Protein AF-0000000087155178 (afdb_homodimer)

Secondary structure (DSSP, 8-state):
-----------------HHHHHHHHHHHHHHHHHHHHHHHHHTHHHHHHHTT-SSTHHHHHHHHHHHHHHHHHHHHHHTTTHHHHHHHHHHHHHHHHHHH--GGGS-GGGHHHHHHHHHHHHHHHHHHHHHHHH-S-TTSBPTTS-B-----/-----------------HHHHHHHHHHHHHHHHHHHHHHHHHTHHHHHHHTT-SSTHHHHHHHHHHHHHHHHHHHHHHTTTHHHHHHHHHHHHHHHHHHH--GGGS-GGGHHHHHHHHHHHHHHHHHHHHHHHH-S-TTSBPTTS-B-----

Foldseek 3Di:
DPPPPPCVVVPPPVPDPPQNVLLVLLLVLLVVLQVVLVVCVVVVQVQLCLQPHSPPPSNVVSVVSSCLSNVLSVCSNQLNPVLVSLVSVLVVLVVCLVSPLVLVPDPPVCNVVSVVVSVVSVVVNVSSVVCNVVGSGLQHQDPVRPRPDPPD/DPPPPPCVVVPPPVPDPPQNVLLVLLLVLLVVLQVVLVVCVVVVQVQLCLQPHSDDPSNVVSVVSSCLSNVLSVCSNQLNPVLVSLVSVLVVLVVCLVSPLVLVPDPPVCNVVSVVVSVVSVVVNVSSVVCNVVGSGLQHQDPVRPRPDPPD

pLDDT: mean 86.24, std 21.47, range [28.72, 98.94]

Structure (mmCIF, N/CA/C/O backbone):
data_AF-0000000087155178-model_v1
#
loop_
_entity.id
_entity.type
_entity.pdbx_description
1 polymer 'Inner membrane protein YphA'
#
loop_
_atom_site.group_PDB
_atom_site.id
_atom_site.type_symbol
_atom_site.label_atom_id
_atom_site.label_alt_id
_atom_site.label_comp_id
_atom_site.label_asym_id
_atom_site.label_entity_id
_atom_site.label_seq_id
_atom_site.pdbx_PDB_ins_code
_atom_site.Cartn_x
_atom_site.Cartn_y
_atom_site.Cartn_z
_atom_site.occupancy
_atom_site.B_iso_or_equiv
_atom_site.auth_seq_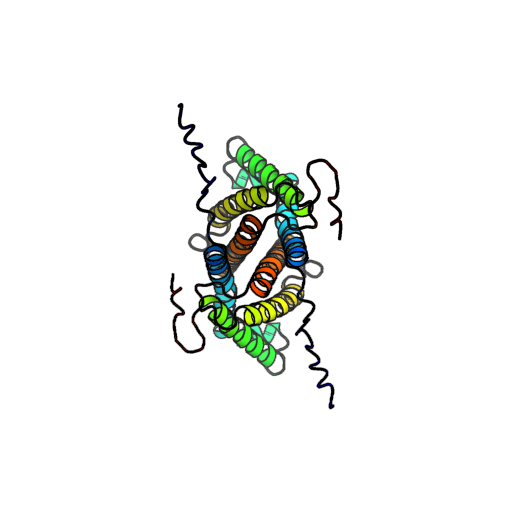id
_atom_site.auth_comp_id
_atom_site.auth_asym_id
_atom_site.auth_atom_id
_atom_site.pdbx_PDB_model_num
ATOM 1 N N . MET A 1 1 ? 32.531 47.625 12.562 1 32.47 1 MET A N 1
ATOM 2 C CA . MET A 1 1 ? 31.078 47.469 12.43 1 32.47 1 MET A CA 1
ATOM 3 C C . MET A 1 1 ? 30.734 46.281 11.539 1 32.47 1 MET A C 1
ATOM 5 O O . MET A 1 1 ? 30.688 46.438 10.312 1 32.47 1 MET A O 1
ATOM 9 N N . SER A 1 2 ? 31.375 45.062 11.719 1 36.72 2 SER A N 1
ATOM 10 C CA . SER A 1 2 ? 31.328 43.781 11.062 1 36.72 2 SER A CA 1
ATOM 11 C C . SER A 1 2 ? 29.906 43.219 11.023 1 36.72 2 SER A C 1
ATOM 13 O O . SER A 1 2 ? 29.297 42.969 12.07 1 36.72 2 SER A O 1
ATOM 15 N N . SER A 1 3 ? 29.062 43.688 10.031 1 36.31 3 SER A N 1
ATOM 16 C CA . SER A 1 3 ? 27.734 43.188 9.68 1 36.31 3 SER A CA 1
ATOM 17 C C . SER A 1 3 ? 27.75 41.656 9.555 1 36.31 3 SER A C 1
ATOM 19 O O . SER A 1 3 ? 28.422 41.094 8.68 1 36.31 3 SER A O 1
ATOM 21 N N . SER A 1 4 ? 27.875 40.938 10.664 1 38.88 4 SER A N 1
ATOM 22 C CA . SER A 1 4 ? 27.594 39.5 10.711 1 38.88 4 SER A CA 1
ATOM 23 C C . SER A 1 4 ? 26.328 39.156 9.93 1 38.88 4 SER A C 1
ATOM 25 O O . SER A 1 4 ? 25.219 39.5 10.352 1 38.88 4 SER A O 1
ATOM 27 N N . THR A 1 5 ? 26.375 39.219 8.602 1 36.22 5 THR A N 1
ATOM 28 C CA . THR A 1 5 ? 25.375 38.625 7.73 1 36.22 5 THR A CA 1
ATOM 29 C C . THR A 1 5 ? 25.016 37.219 8.203 1 36.22 5 THR A C 1
ATOM 31 O O . THR A 1 5 ? 25.828 36.281 8.078 1 36.22 5 THR A O 1
ATOM 34 N N . GLN A 1 6 ? 24.609 37.094 9.445 1 35.91 6 GLN A N 1
ATOM 35 C CA . GLN A 1 6 ? 23.969 35.844 9.805 1 35.91 6 GLN A CA 1
ATOM 36 C C . GLN A 1 6 ? 23.125 35.281 8.656 1 35.91 6 GLN A C 1
ATOM 38 O O . GLN A 1 6 ? 22.156 35.906 8.234 1 35.91 6 GLN A O 1
ATOM 43 N N . LEU A 1 7 ? 23.797 34.812 7.598 1 34.72 7 LEU A N 1
ATOM 44 C CA . LEU A 1 7 ? 23.125 33.969 6.621 1 34.72 7 LEU A CA 1
ATOM 45 C C . LEU A 1 7 ? 22.109 33.062 7.305 1 34.72 7 LEU A C 1
ATOM 47 O O . LEU A 1 7 ? 22.484 32.125 8.031 1 34.72 7 LEU A O 1
ATOM 51 N N . ALA A 1 8 ? 21.203 33.656 7.992 1 36.22 8 ALA A N 1
ATOM 52 C CA . ALA A 1 8 ? 20.016 32.844 8.297 1 36.22 8 ALA A CA 1
ATOM 53 C C . ALA A 1 8 ? 19.672 31.938 7.129 1 36.22 8 ALA A C 1
ATOM 55 O O . ALA A 1 8 ? 19.016 32.375 6.168 1 36.22 8 ALA A O 1
ATOM 56 N N . ALA A 1 9 ? 20.734 31.438 6.531 1 33.56 9 ALA A N 1
ATOM 57 C CA . ALA A 1 9 ? 20.375 30.312 5.656 1 33.56 9 ALA A CA 1
ATOM 58 C C . ALA A 1 9 ? 19.172 29.547 6.203 1 33.56 9 ALA A C 1
ATOM 60 O O . ALA A 1 9 ? 19.281 28.891 7.234 1 33.56 9 ALA A O 1
ATOM 61 N N . GLY A 1 10 ? 18.094 30.234 6.305 1 33 10 GLY A N 1
ATOM 62 C CA . GLY A 1 10 ? 16.859 29.469 6.457 1 33 10 GLY A CA 1
ATOM 63 C C . GLY A 1 10 ? 17 28.047 5.945 1 33 10 GLY A C 1
ATOM 64 O O . GLY A 1 10 ? 17.578 27.812 4.883 1 33 10 GLY A O 1
ATOM 65 N N . ASP A 1 11 ? 17.547 27.188 6.648 1 35.59 11 ASP A N 1
ATOM 66 C CA . ASP A 1 11 ? 17.438 25.75 6.387 1 35.59 11 ASP A CA 1
ATOM 67 C C . ASP A 1 11 ? 16.297 25.453 5.418 1 35.59 11 ASP A C 1
ATOM 69 O O . ASP A 1 11 ? 15.148 25.297 5.84 1 35.59 11 ASP A O 1
ATOM 73 N N . LYS A 1 12 ? 16.078 26.266 4.391 1 36.47 12 LYS A N 1
ATOM 74 C CA . LYS A 1 12 ? 15.188 26.172 3.244 1 36.47 12 LYS A CA 1
ATOM 75 C C . LYS A 1 12 ? 15.188 24.766 2.662 1 36.47 12 LYS A C 1
ATOM 77 O O . LYS A 1 12 ? 15.797 24.516 1.619 1 36.47 12 LYS A O 1
ATOM 82 N N . THR A 1 13 ? 15.781 23.688 3.068 1 38.81 13 THR A N 1
ATOM 83 C CA . THR A 1 13 ? 15.414 22.469 2.354 1 38.81 13 THR A CA 1
ATOM 84 C C . THR A 1 13 ? 14.008 22.578 1.783 1 38.81 13 THR A C 1
ATOM 86 O O . THR A 1 13 ? 13.055 22.859 2.516 1 38.81 13 THR A O 1
ATOM 89 N N . ALA A 1 14 ? 13.828 23.281 0.714 1 42.41 14 ALA A N 1
ATOM 90 C 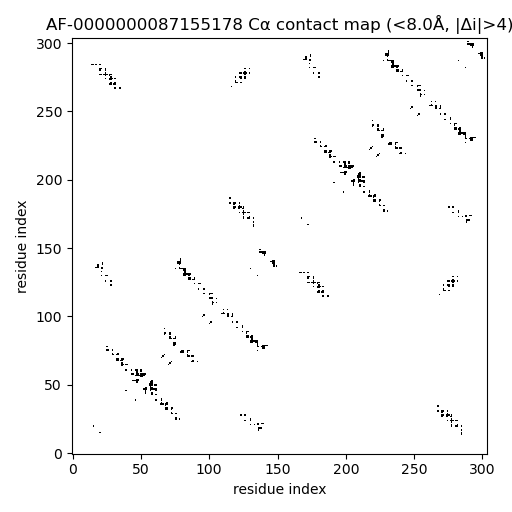CA . ALA A 1 14 ? 12.594 23.469 -0.043 1 42.41 14 ALA A CA 1
ATOM 91 C C . ALA A 1 14 ? 11.602 22.344 0.218 1 42.41 14 ALA A C 1
ATOM 93 O O . ALA A 1 14 ? 11.727 21.266 -0.356 1 42.41 14 ALA A O 1
ATOM 94 N N . GLY A 1 15 ? 11.359 21.969 1.511 1 54.66 15 GLY A N 1
ATOM 95 C CA . GLY A 1 15 ? 10.445 20.922 1.933 1 54.66 15 GLY A CA 1
ATOM 96 C C . GLY A 1 15 ? 9.203 20.828 1.07 1 54.66 15 GLY A C 1
ATOM 97 O O . GLY A 1 15 ? 8.68 21.844 0.61 1 54.66 15 GLY A O 1
ATOM 98 N N . LEU A 1 16 ? 9.234 19.75 0.222 1 65.81 16 LEU A N 1
ATOM 99 C CA . LEU A 1 16 ? 8.023 19.484 -0.549 1 65.81 16 LEU A CA 1
ATOM 100 C C . LEU A 1 16 ? 6.781 19.891 0.232 1 65.81 16 LEU A C 1
ATOM 102 O O . LEU A 1 16 ? 6.66 19.578 1.421 1 65.81 16 LEU A O 1
ATOM 106 N N . SER A 1 17 ? 6.031 20.828 -0.317 1 79.25 17 SER A N 1
ATOM 107 C CA . SER A 1 17 ? 4.805 21.297 0.319 1 79.25 17 SER A CA 1
ATOM 108 C C . SER A 1 17 ? 3.893 20.125 0.68 1 79.25 17 SER A C 1
ATOM 110 O O . SER A 1 17 ? 3.881 19.109 -0.013 1 79.25 17 SER A O 1
ATOM 112 N N . SER A 1 18 ? 3.49 20.094 1.846 1 83 18 SER A N 1
ATOM 113 C CA . SER A 1 18 ? 2.514 19.109 2.312 1 83 18 SER A CA 1
ATOM 114 C C . SER A 1 18 ? 1.424 18.875 1.271 1 83 18 SER A C 1
ATOM 116 O O . SER A 1 18 ? 0.961 17.75 1.092 1 83 18 SER A O 1
ATOM 118 N N . SER A 1 19 ? 1.206 19.938 0.464 1 90.12 19 SER A N 1
ATOM 119 C CA . SER A 1 19 ? 0.155 19.812 -0.541 1 90.12 19 SER A CA 1
ATOM 120 C C . SER A 1 19 ? 0.625 18.984 -1.732 1 90.12 19 SER A C 1
ATOM 122 O O . SER A 1 19 ? -0.158 18.234 -2.322 1 90.12 19 SER A O 1
ATOM 124 N N . LEU A 1 20 ? 1.817 19.156 -2.059 1 93.56 20 LEU A N 1
ATOM 125 C CA . LEU A 1 20 ? 2.359 18.391 -3.17 1 93.56 20 LEU A CA 1
ATOM 126 C C . LEU A 1 20 ? 2.463 16.906 -2.805 1 93.56 20 LEU A C 1
ATOM 128 O O . LEU A 1 20 ? 2.199 16.031 -3.639 1 93.56 20 LEU A O 1
ATOM 132 N N . VAL A 1 21 ? 2.842 16.641 -1.609 1 95.69 21 VAL A N 1
ATOM 133 C CA . VAL A 1 21 ? 2.969 15.25 -1.162 1 95.69 21 VAL A CA 1
ATOM 134 C C . VAL A 1 21 ? 1.587 14.602 -1.083 1 95.69 21 VAL A C 1
ATOM 136 O O . VAL A 1 21 ? 1.421 13.438 -1.436 1 95.69 21 VAL A O 1
ATOM 139 N N . LEU A 1 22 ? 0.642 15.359 -0.657 1 94.69 22 LEU A N 1
ATOM 140 C CA . LEU A 1 22 ? -0.721 14.844 -0.595 1 94.69 22 LEU A CA 1
ATOM 141 C C . LEU A 1 22 ? -1.256 14.555 -1.993 1 94.69 22 LEU A C 1
ATOM 143 O O . LEU A 1 22 ? -1.926 13.539 -2.207 1 94.69 22 LEU A O 1
ATOM 147 N N . LEU A 1 23 ? -0.964 15.438 -2.955 1 95.75 23 LEU A N 1
ATOM 148 C CA . LEU A 1 23 ? -1.338 15.18 -4.34 1 95.75 23 LEU A CA 1
ATOM 149 C C . LEU A 1 23 ? -0.689 13.898 -4.852 1 95.75 23 LEU A C 1
ATOM 151 O O . LEU A 1 23 ? -1.356 13.062 -5.465 1 95.75 23 LEU A O 1
ATOM 155 N N . PHE A 1 24 ? 0.555 13.797 -4.57 1 97.56 24 PHE A N 1
ATOM 156 C CA . PHE A 1 24 ? 1.272 12.602 -4.984 1 97.56 24 PHE A CA 1
ATOM 157 C C . PHE A 1 24 ? 0.638 11.352 -4.375 1 97.56 24 PHE A C 1
ATOM 159 O O . PHE A 1 24 ? 0.421 10.359 -5.074 1 97.56 24 PHE A O 1
ATOM 166 N N . ALA A 1 25 ? 0.336 11.344 -3.086 1 98.19 25 ALA A N 1
ATOM 167 C CA . ALA A 1 25 ? -0.236 10.195 -2.398 1 98.19 25 ALA A CA 1
ATOM 168 C C . ALA A 1 25 ? -1.582 9.805 -3.004 1 98.19 25 ALA A C 1
ATOM 170 O O . ALA A 1 25 ? -1.856 8.625 -3.217 1 98.19 25 ALA A O 1
ATOM 171 N N . ARG A 1 26 ? -2.4 10.766 -3.305 1 98.19 26 ARG A N 1
ATOM 172 C CA . ARG A 1 26 ? -3.701 10.508 -3.912 1 98.19 26 ARG A CA 1
ATOM 173 C C . ARG A 1 26 ? -3.545 9.867 -5.289 1 98.19 26 ARG A C 1
ATOM 175 O O . ARG A 1 26 ? -4.195 8.867 -5.59 1 98.19 26 ARG A O 1
ATOM 182 N N . LEU A 1 27 ? -2.672 10.445 -6.051 1 98.44 27 LEU A N 1
ATOM 183 C CA . LEU A 1 27 ? -2.484 9.969 -7.418 1 98.44 27 LEU A CA 1
ATOM 184 C C . LEU A 1 27 ? -1.786 8.617 -7.434 1 98.44 27 LEU A C 1
ATOM 186 O O . LEU A 1 27 ? -1.947 7.84 -8.375 1 98.44 27 LEU A O 1
ATOM 190 N N . ALA A 1 28 ? -1.07 8.391 -6.426 1 98.69 28 ALA A N 1
ATOM 191 C CA . ALA A 1 28 ? -0.328 7.133 -6.344 1 98.69 28 ALA A CA 1
ATOM 192 C C . ALA A 1 28 ? -1.246 5.977 -5.957 1 98.69 28 ALA A C 1
ATOM 194 O O . ALA A 1 28 ? -1.088 4.859 -6.449 1 98.69 28 ALA A O 1
ATOM 195 N N . ILE A 1 29 ? -2.219 6.227 -5.051 1 98.81 29 ILE A N 1
ATOM 196 C CA . ILE A 1 29 ? -3.006 5.117 -4.527 1 98.81 29 ILE A CA 1
ATOM 197 C C . ILE A 1 29 ? -4.23 4.891 -5.41 1 98.81 29 ILE A C 1
ATOM 199 O O . ILE A 1 29 ? -4.719 3.766 -5.531 1 98.81 29 ILE A O 1
ATOM 203 N N . ALA A 1 30 ? -4.715 5.867 -6.137 1 98.88 30 ALA A N 1
ATOM 204 C CA . ALA A 1 30 ? -5.977 5.82 -6.875 1 98.88 30 ALA A CA 1
ATOM 205 C C . ALA A 1 30 ? -5.926 4.77 -7.98 1 98.88 30 ALA A C 1
ATOM 207 O O . ALA A 1 30 ? -6.898 4.043 -8.203 1 98.88 30 ALA A O 1
ATOM 208 N N . PRO A 1 31 ? -4.809 4.625 -8.688 1 98.88 31 PRO A N 1
ATOM 209 C CA . PRO A 1 31 ? -4.777 3.689 -9.812 1 98.88 31 PRO A CA 1
ATOM 210 C C . PRO A 1 31 ? -5.082 2.254 -9.398 1 98.88 31 PRO A C 1
ATOM 212 O O . PRO A 1 31 ? -5.652 1.488 -10.18 1 98.88 31 PRO A O 1
ATOM 215 N N . LEU A 1 32 ? -4.719 1.845 -8.203 1 98.88 32 LEU A N 1
ATOM 216 C CA . LEU A 1 32 ? -5.016 0.497 -7.723 1 98.88 32 LEU A CA 1
ATOM 217 C C . LEU A 1 32 ? -6.512 0.216 -7.781 1 98.88 32 LEU A C 1
ATOM 219 O O . LEU A 1 32 ? -6.938 -0.803 -8.328 1 98.88 32 LEU A O 1
ATOM 223 N N . PHE A 1 33 ? -7.277 1.161 -7.258 1 98.94 33 PHE A N 1
ATOM 224 C CA . PHE A 1 33 ? -8.719 0.967 -7.176 1 98.94 33 PHE A CA 1
ATOM 225 C C . PHE A 1 33 ? -9.359 1.088 -8.555 1 98.94 33 PHE A C 1
ATOM 227 O O . PHE A 1 33 ? -10.297 0.349 -8.875 1 98.94 33 PHE A O 1
ATOM 234 N N . LEU A 1 34 ? -8.859 2.02 -9.328 1 98.94 34 LEU A N 1
ATOM 235 C CA . LEU A 1 34 ? -9.398 2.172 -10.68 1 98.94 34 LEU A CA 1
ATOM 236 C C . LEU A 1 34 ? -9.133 0.922 -11.508 1 98.94 34 LEU A C 1
ATOM 238 O O . LEU A 1 34 ? -10.023 0.448 -12.227 1 98.94 34 LEU A O 1
ATOM 242 N N . TYR A 1 35 ? -7.949 0.388 -11.477 1 98.75 35 TYR A N 1
ATOM 243 C CA . TYR A 1 35 ? -7.605 -0.834 -12.195 1 98.75 35 TYR A CA 1
ATOM 244 C C . TYR A 1 35 ? -8.469 -2 -11.734 1 98.75 35 TYR A C 1
ATOM 246 O O . TYR A 1 35 ? -9.008 -2.744 -12.562 1 98.75 35 TYR A O 1
ATOM 254 N N . SER A 1 36 ? -8.594 -2.164 -10.453 1 98.31 36 SER A N 1
ATOM 255 C CA . SER A 1 36 ? -9.406 -3.232 -9.883 1 98.31 36 SER A CA 1
ATOM 256 C C . SER A 1 36 ? -10.867 -3.094 -10.305 1 98.31 36 SER A C 1
ATOM 258 O O . SER A 1 36 ? -11.508 -4.078 -10.68 1 98.31 36 SER A O 1
ATOM 260 N N . GLY A 1 37 ? -11.391 -1.88 -10.18 1 98.62 37 GLY A N 1
ATOM 261 C CA . GLY A 1 37 ? -12.766 -1.638 -10.586 1 98.62 37 GLY A CA 1
ATOM 262 C C . GLY A 1 37 ? -13.023 -1.959 -12.047 1 98.62 37 GLY A C 1
ATOM 263 O O . GLY A 1 37 ? -14.023 -2.598 -12.375 1 98.62 37 GLY A O 1
ATOM 264 N N . ILE A 1 38 ? -12.164 -1.512 -12.93 1 98.62 38 ILE A N 1
ATOM 265 C CA . ILE A 1 38 ? -12.289 -1.788 -14.352 1 98.62 38 ILE A CA 1
ATOM 266 C C . ILE A 1 38 ? -12.203 -3.293 -14.594 1 98.62 38 ILE A C 1
ATOM 268 O O . ILE A 1 38 ? -12.969 -3.846 -15.391 1 98.62 38 ILE A O 1
ATOM 272 N N . GLY A 1 39 ? -11.281 -3.938 -13.945 1 98.12 39 GLY A N 1
ATOM 273 C CA . GLY A 1 39 ? -11.195 -5.387 -14.039 1 98.12 39 GLY A CA 1
ATOM 274 C C . GLY A 1 39 ? -12.477 -6.09 -13.648 1 98.12 39 GLY A C 1
ATOM 275 O O . GLY A 1 39 ? -12.883 -7.059 -14.297 1 98.12 39 GLY A O 1
ATOM 276 N N . LYS A 1 40 ? -13.125 -5.578 -12.578 1 98 40 LYS A N 1
ATOM 277 C CA . LYS A 1 40 ? -14.367 -6.188 -12.109 1 98 40 LYS A CA 1
ATOM 278 C C . LYS A 1 40 ? -15.492 -5.957 -13.109 1 98 40 LYS A C 1
ATOM 280 O O . LYS A 1 40 ? -16.375 -6.805 -13.266 1 98 40 LYS A O 1
ATOM 285 N N . VAL A 1 41 ? -15.414 -4.785 -13.781 1 98.25 41 VAL A N 1
ATOM 286 C CA . VAL A 1 41 ? -16.391 -4.539 -14.836 1 98.25 41 VAL A CA 1
ATOM 287 C C . VAL A 1 41 ? -16.188 -5.543 -15.969 1 98.25 41 VAL A C 1
ATOM 289 O O . VAL A 1 41 ? -17.156 -6.145 -16.453 1 98.25 41 VAL A O 1
ATOM 292 N N . MET A 1 42 ? -14.961 -5.82 -16.328 1 97.94 42 MET A N 1
ATOM 293 C CA . MET A 1 42 ? -14.633 -6.688 -17.453 1 97.94 42 MET A CA 1
ATOM 294 C C . MET A 1 42 ? -14.867 -8.156 -17.109 1 97.94 42 MET A C 1
ATOM 296 O O . MET A 1 42 ? -15.109 -8.977 -17.984 1 97.94 42 MET A O 1
ATOM 300 N N . ALA A 1 43 ? -14.812 -8.453 -15.859 1 97.31 43 ALA A N 1
ATOM 301 C CA . ALA A 1 43 ? -15 -9.82 -15.383 1 97.31 43 ALA A CA 1
ATOM 302 C C . ALA A 1 43 ? -16.094 -9.883 -14.328 1 97.31 43 ALA A C 1
ATOM 304 O O . ALA A 1 43 ? -15.914 -10.484 -13.266 1 97.31 43 ALA A O 1
ATOM 305 N N . PHE A 1 44 ? -17.203 -9.297 -14.695 1 97.31 44 PHE A N 1
ATOM 306 C CA . PHE A 1 44 ? -18.281 -9.109 -13.727 1 97.31 44 PHE A CA 1
ATOM 307 C C . PHE A 1 44 ? -18.797 -10.453 -13.234 1 97.31 44 PHE A C 1
ATOM 309 O O . PHE A 1 44 ? -18.953 -10.656 -12.023 1 97.31 44 PHE A O 1
ATOM 316 N N . THR A 1 45 ? -19.047 -11.414 -14.133 1 96.38 45 THR A N 1
ATOM 317 C CA . THR A 1 45 ? -19.641 -12.703 -13.773 1 96.38 45 THR A CA 1
ATOM 318 C C . THR A 1 45 ? -18.688 -13.492 -12.875 1 96.38 45 THR A C 1
ATOM 320 O O . THR A 1 45 ? -19.125 -14.094 -11.883 1 96.38 45 THR A O 1
ATOM 323 N N . VAL A 1 46 ? -17.469 -13.484 -13.203 1 95.56 46 VAL A N 1
ATOM 324 C CA . VAL A 1 46 ? -16.469 -14.18 -12.414 1 95.56 46 VAL A CA 1
ATOM 325 C C . VAL A 1 46 ? -16.391 -13.562 -11.023 1 95.56 46 VAL A C 1
ATOM 327 O O . VAL A 1 46 ? -16.344 -14.273 -10.016 1 95.56 46 VAL A O 1
ATOM 330 N N . THR A 1 47 ? -16.406 -12.227 -11.031 1 96.56 47 THR A N 1
ATOM 331 C CA . THR A 1 47 ? -16.328 -11.516 -9.758 1 96.56 47 THR A CA 1
ATOM 332 C C . THR A 1 47 ? -17.562 -11.812 -8.898 1 96.56 47 THR A C 1
ATOM 334 O O . THR A 1 47 ? -17.438 -12.148 -7.723 1 96.56 47 THR A O 1
ATOM 337 N N . ALA A 1 48 ? -18.703 -11.742 -9.461 1 96.75 48 ALA A N 1
ATOM 338 C CA . ALA A 1 48 ? -19.938 -12.031 -8.742 1 96.75 48 ALA A CA 1
ATOM 339 C C . ALA A 1 48 ? -19.953 -13.453 -8.203 1 96.75 48 ALA A C 1
ATOM 341 O O . ALA A 1 48 ? -20.406 -13.703 -7.086 1 96.75 48 ALA A O 1
ATOM 342 N N . GLY A 1 49 ? -19.484 -14.352 -9.031 1 95.19 49 GLY A N 1
ATOM 343 C CA . GLY A 1 49 ? -19.391 -15.742 -8.602 1 95.19 49 GLY A CA 1
ATOM 344 C C . GLY A 1 49 ? -18.531 -15.914 -7.363 1 95.19 49 GLY A C 1
ATOM 345 O O . GLY A 1 49 ? -18.875 -16.688 -6.469 1 95.19 49 GLY A O 1
ATOM 346 N N . ARG A 1 50 ? -17.453 -15.148 -7.23 1 92.81 50 ARG A N 1
ATOM 347 C CA . ARG A 1 50 ? -16.531 -15.227 -6.098 1 92.81 50 ARG A CA 1
ATOM 348 C C . ARG A 1 50 ? -17.156 -14.602 -4.848 1 92.81 50 ARG A C 1
ATOM 350 O O . ARG A 1 50 ? -16.75 -14.914 -3.727 1 92.81 50 ARG A O 1
ATOM 357 N N . LEU A 1 51 ? -18.188 -13.734 -5.016 1 94.88 51 LEU A N 1
ATOM 358 C CA . LEU A 1 51 ? -18.75 -12.984 -3.9 1 94.88 51 LEU A CA 1
ATOM 359 C C . LEU A 1 51 ? -20.078 -13.578 -3.463 1 94.88 51 LEU A C 1
ATOM 361 O O . LEU A 1 51 ? -20.781 -12.992 -2.639 1 94.88 51 LEU A O 1
ATOM 365 N N . GLY A 1 52 ? -20.484 -14.648 -3.916 1 89.81 52 GLY A N 1
ATOM 366 C CA . GLY A 1 52 ? -21.703 -15.297 -3.432 1 89.81 52 GLY A CA 1
ATOM 367 C C . GLY A 1 52 ? -22.609 -15.766 -4.547 1 89.81 52 GLY A C 1
ATOM 368 O O . GLY A 1 52 ? -23.766 -16.125 -4.301 1 89.81 52 GLY A O 1
ATOM 369 N N . GLY A 1 53 ? -22.266 -15.625 -5.73 1 87.94 53 GLY A N 1
ATOM 370 C CA . GLY A 1 53 ? -23.062 -16.125 -6.848 1 87.94 53 GLY A CA 1
ATOM 371 C C . GLY A 1 53 ? -23.281 -15.078 -7.926 1 87.94 53 GLY A C 1
ATOM 372 O O . GLY A 1 53 ? -23.484 -13.898 -7.625 1 87.94 53 GLY A O 1
ATOM 373 N N . ALA A 1 54 ? -23.266 -15.562 -9.141 1 85.56 54 ALA A N 1
ATOM 374 C CA . ALA A 1 54 ? -23.359 -14.688 -10.305 1 85.56 54 ALA A CA 1
ATOM 375 C C . ALA A 1 54 ? -24.688 -13.938 -10.328 1 85.56 54 ALA A C 1
ATOM 377 O O . ALA A 1 54 ? -24.766 -12.828 -10.852 1 85.56 54 ALA A O 1
ATOM 378 N N . ASP A 1 55 ? -25.547 -14.781 -9.727 1 84.38 55 ASP A N 1
ATOM 379 C CA . ASP A 1 55 ? -26.859 -14.156 -9.641 1 84.38 55 ASP A CA 1
ATOM 380 C C . ASP A 1 55 ? -27.266 -13.93 -8.188 1 84.38 55 ASP A C 1
ATOM 382 O O . ASP A 1 55 ? -26.75 -14.586 -7.281 1 84.38 55 ASP A O 1
ATOM 386 N N . GLY A 1 56 ? -27.734 -12.617 -7.719 1 90.75 56 GLY A N 1
ATOM 387 C CA . GLY A 1 56 ? -28.188 -12.328 -6.367 1 90.75 56 GLY A CA 1
ATOM 388 C C . GLY A 1 56 ? -27.25 -11.414 -5.605 1 90.75 56 GLY A C 1
ATOM 389 O O . GLY A 1 56 ? -26.906 -10.336 -6.086 1 90.75 56 GLY A O 1
ATOM 390 N N . ILE A 1 57 ? -26.828 -12.094 -4.418 1 94.12 57 ILE A N 1
ATOM 391 C CA . ILE A 1 57 ? -26.078 -11.242 -3.496 1 94.12 57 ILE A CA 1
ATOM 392 C C . ILE A 1 57 ? -24.703 -10.945 -4.07 1 94.12 57 ILE A C 1
ATOM 394 O O . ILE A 1 57 ? -24.156 -9.859 -3.863 1 94.12 57 ILE A O 1
ATOM 398 N N . GLY A 1 58 ? -24.141 -11.914 -4.875 1 96.56 58 GLY A N 1
ATOM 399 C CA . GLY A 1 58 ? -22.828 -11.703 -5.492 1 96.56 58 GLY A CA 1
ATOM 400 C C . GLY A 1 58 ? -22.828 -10.562 -6.492 1 96.56 58 GLY A C 1
ATOM 401 O O . GLY A 1 58 ? -21.875 -9.773 -6.531 1 96.56 58 GLY A O 1
ATOM 402 N N . ALA A 1 59 ? -23.828 -10.492 -7.25 1 96.19 59 ALA A N 1
ATOM 403 C CA . ALA A 1 59 ? -23.938 -9.43 -8.242 1 96.19 59 ALA A CA 1
ATOM 404 C C . ALA A 1 59 ? -24.078 -8.062 -7.57 1 96.19 59 ALA A C 1
ATOM 406 O O . ALA A 1 59 ? -23.516 -7.074 -8.047 1 96.19 59 ALA A O 1
ATOM 407 N N . ILE A 1 60 ? -24.734 -8.047 -6.496 1 96.88 60 ILE A N 1
ATOM 408 C CA . ILE A 1 60 ? -24.938 -6.801 -5.766 1 96.88 60 ILE A CA 1
ATOM 409 C C . ILE A 1 60 ? -23.609 -6.34 -5.16 1 96.88 60 ILE A C 1
ATOM 411 O O . ILE A 1 60 ? -23.25 -5.168 -5.273 1 96.88 60 ILE A O 1
ATOM 415 N N . LEU A 1 61 ? -22.953 -7.289 -4.582 1 97.31 61 LEU A N 1
ATOM 416 C CA . LEU A 1 61 ? -21.672 -6.969 -3.961 1 97.31 61 LEU A CA 1
ATOM 417 C C . LEU A 1 61 ? -20.656 -6.551 -5.012 1 97.31 61 LEU A C 1
ATOM 419 O O . LEU A 1 61 ? -19.891 -5.613 -4.793 1 97.31 61 LEU A O 1
ATOM 423 N N . ALA A 1 62 ? -20.641 -7.25 -6.113 1 97.88 62 ALA A N 1
ATOM 424 C CA . ALA A 1 62 ? -19.734 -6.887 -7.199 1 97.88 62 ALA A CA 1
ATOM 425 C C . ALA A 1 62 ? -20.031 -5.48 -7.719 1 97.88 62 ALA A C 1
ATOM 427 O O . ALA A 1 62 ? -19.109 -4.688 -7.934 1 97.88 62 ALA A O 1
ATOM 428 N N . SER A 1 63 ? -21.312 -5.223 -7.871 1 98.12 63 SER A N 1
ATOM 429 C CA . SER A 1 63 ? -21.703 -3.9 -8.336 1 98.12 63 SER A CA 1
ATOM 430 C C . SER A 1 63 ? -21.312 -2.818 -7.344 1 98.12 63 SER A C 1
ATOM 432 O O . SER A 1 63 ? -20.844 -1.744 -7.738 1 98.12 63 SER A O 1
ATOM 434 N N . GLY A 1 64 ? -21.547 -3.119 -6.086 1 98.38 64 GLY A N 1
ATOM 435 C CA . GLY A 1 64 ? -21.125 -2.191 -5.047 1 98.38 64 GLY A CA 1
ATOM 436 C C . GLY A 1 64 ? -19.625 -1.947 -5.035 1 98.38 64 GLY A C 1
ATOM 437 O O . GLY A 1 64 ? -19.172 -0.808 -4.891 1 98.38 64 GLY A O 1
ATOM 438 N N . ALA A 1 65 ? -18.875 -2.988 -5.211 1 98.62 65 ALA A N 1
ATOM 439 C CA . ALA A 1 65 ? -17.422 -2.867 -5.246 1 98.62 65 ALA A CA 1
ATOM 440 C C . ALA A 1 65 ? -16.969 -1.997 -6.418 1 98.62 65 ALA A C 1
ATOM 442 O O . ALA A 1 65 ? -16.109 -1.131 -6.262 1 98.62 65 ALA A O 1
ATOM 443 N N . ILE A 1 66 ? -17.531 -2.229 -7.543 1 98.75 66 ILE A N 1
ATOM 444 C CA . ILE A 1 66 ? -17.219 -1.462 -8.742 1 98.75 66 ILE A CA 1
ATOM 445 C C . ILE A 1 66 ? -17.516 0.017 -8.508 1 98.75 66 ILE A C 1
ATOM 447 O O . ILE A 1 66 ? -16.688 0.878 -8.789 1 98.75 66 ILE A O 1
ATOM 451 N N . ALA A 1 67 ? -18.656 0.286 -7.93 1 98.81 67 ALA A N 1
ATOM 452 C CA . ALA A 1 67 ? -19.062 1.664 -7.668 1 98.81 67 ALA A CA 1
ATOM 453 C C . ALA A 1 67 ? -18.094 2.352 -6.715 1 98.81 67 ALA A C 1
ATOM 455 O O . ALA A 1 67 ? -17.672 3.486 -6.953 1 98.81 67 ALA A O 1
ATOM 456 N N . VAL A 1 68 ? -17.766 1.683 -5.723 1 98.81 68 VAL A N 1
ATOM 457 C CA . VAL A 1 68 ? -16.875 2.24 -4.711 1 98.81 68 VAL A CA 1
ATOM 458 C C . VAL A 1 68 ? -15.484 2.475 -5.309 1 98.81 68 VAL A C 1
ATOM 460 O O . VAL A 1 68 ? -14.914 3.559 -5.164 1 98.81 68 VAL A O 1
ATOM 463 N N . GLU A 1 69 ? -14.992 1.475 -5.984 1 98.94 69 GLU A N 1
ATOM 464 C CA . GLU A 1 69 ? -13.625 1.548 -6.496 1 98.94 69 GLU A CA 1
ATOM 465 C C . GLU A 1 69 ? -13.5 2.613 -7.582 1 98.94 69 GLU A C 1
ATOM 467 O O . GLU A 1 69 ? -12.609 3.457 -7.531 1 98.94 69 GLU A O 1
ATOM 472 N N . LEU A 1 70 ? -14.375 2.613 -8.5 1 98.88 70 LEU A N 1
ATOM 473 C CA . LEU A 1 70 ? -14.297 3.588 -9.586 1 98.88 70 LEU A CA 1
ATOM 474 C C . LEU A 1 70 ? -14.68 4.98 -9.094 1 98.88 70 LEU A C 1
ATOM 476 O O . LEU A 1 70 ? -14.008 5.961 -9.406 1 98.88 70 LEU A O 1
ATOM 480 N N . GLY A 1 71 ? -15.773 5.051 -8.328 1 98.81 71 GLY A N 1
ATOM 481 C CA . GLY A 1 71 ? -16.219 6.336 -7.824 1 98.81 71 GLY A CA 1
ATOM 482 C C . GLY A 1 71 ? -15.211 7.008 -6.914 1 98.81 71 GLY A C 1
ATOM 483 O O . GLY A 1 71 ? -14.828 8.156 -7.145 1 98.81 71 GLY A O 1
ATOM 484 N N . CYS A 1 72 ? -14.781 6.289 -5.914 1 98.81 72 CYS A N 1
ATOM 485 C CA . CYS A 1 72 ? -13.852 6.863 -4.953 1 98.81 72 CYS A CA 1
ATOM 486 C C . CYS A 1 72 ? -12.469 7.023 -5.566 1 98.81 72 CYS A C 1
ATOM 488 O O . CYS A 1 72 ? -11.727 7.949 -5.219 1 98.81 72 CYS A O 1
ATOM 490 N N . GLY A 1 73 ? -12.086 6.074 -6.504 1 98.75 73 GLY A N 1
ATOM 491 C CA . GLY A 1 73 ? -10.836 6.254 -7.223 1 98.75 73 GLY A CA 1
ATOM 492 C C . GLY A 1 73 ? -10.781 7.555 -8.008 1 98.75 73 GLY A C 1
ATOM 493 O O . GLY A 1 73 ? -9.797 8.289 -7.93 1 98.75 73 GLY A O 1
ATOM 494 N N . VAL A 1 74 ? -11.781 7.859 -8.672 1 98.5 74 VAL A N 1
ATOM 495 C CA . VAL A 1 74 ? -11.859 9.086 -9.453 1 98.5 74 VAL A CA 1
ATOM 496 C C . VAL A 1 74 ? -11.883 10.297 -8.523 1 98.5 74 VAL A C 1
ATOM 498 O O . VAL A 1 74 ? -11.227 11.305 -8.789 1 98.5 74 VAL A O 1
ATOM 501 N N . ALA A 1 75 ? -12.617 10.211 -7.445 1 97.88 75 ALA A N 1
ATOM 502 C CA . ALA A 1 75 ? -12.664 11.289 -6.461 1 97.88 75 ALA A CA 1
ATOM 503 C C . ALA A 1 75 ? -11.273 11.617 -5.93 1 97.88 75 ALA A C 1
ATOM 505 O O . ALA A 1 75 ? -10.922 12.781 -5.766 1 97.88 75 ALA A O 1
ATOM 506 N N . LEU A 1 76 ? -10.492 10.586 -5.68 1 98.19 76 LEU A N 1
ATOM 507 C CA . LEU A 1 76 ? -9.141 10.805 -5.184 1 98.19 76 LEU A CA 1
ATOM 508 C C . LEU A 1 76 ? -8.273 11.484 -6.242 1 98.19 76 LEU A C 1
ATOM 510 O O . LEU A 1 76 ? -7.5 12.391 -5.922 1 98.19 76 LEU A O 1
ATOM 514 N N . VAL A 1 77 ? -8.391 11.07 -7.488 1 97.88 77 VAL A N 1
ATOM 515 C CA . VAL A 1 77 ? -7.605 11.664 -8.562 1 97.88 77 VAL A CA 1
ATOM 516 C C . VAL A 1 77 ? -7.926 13.156 -8.68 1 97.88 77 VAL A C 1
ATOM 518 O O . VAL A 1 77 ? -7.023 13.984 -8.805 1 97.88 77 VAL A O 1
ATOM 521 N N . LEU A 1 78 ? -9.156 13.484 -8.508 1 96.62 78 LEU A N 1
ATOM 522 C CA . LEU A 1 78 ? -9.602 14.859 -8.711 1 96.62 78 LEU A CA 1
ATOM 523 C C . LEU A 1 78 ? -9.469 15.672 -7.43 1 96.62 78 LEU A C 1
ATOM 525 O O . LEU A 1 78 ? -9.492 16.906 -7.461 1 96.62 78 LEU A O 1
ATOM 529 N N . GLY A 1 79 ? -9.359 15.031 -6.352 1 95.31 79 GLY A N 1
ATOM 530 C CA . GLY A 1 79 ? -9.312 15.688 -5.055 1 95.31 79 GLY A CA 1
ATOM 531 C C . GLY A 1 79 ? -10.672 16.172 -4.586 1 95.31 79 GLY A C 1
ATOM 532 O O . GLY A 1 79 ? -10.758 17.031 -3.695 1 95.31 79 GLY A O 1
ATOM 533 N N . LEU A 1 80 ? -11.68 15.641 -5.281 1 92.5 80 LEU A N 1
ATOM 534 C CA . LEU A 1 80 ? -13.055 15.969 -4.902 1 92.5 80 LEU A CA 1
ATOM 535 C C . LEU A 1 80 ? -13.555 15.031 -3.814 1 92.5 80 LEU A C 1
ATOM 537 O O . LEU A 1 80 ? -13.602 13.812 -4.012 1 92.5 80 LEU A O 1
ATOM 541 N N . PHE A 1 81 ? -13.914 15.555 -2.613 1 93.75 81 PHE A N 1
ATOM 542 C CA . PHE A 1 81 ? -14.359 14.727 -1.493 1 93.75 81 PHE A CA 1
ATOM 543 C C . PHE A 1 81 ? -13.289 13.719 -1.109 1 93.75 81 PHE A C 1
ATOM 545 O O . PHE A 1 81 ? -13.594 12.547 -0.867 1 93.75 81 PHE A O 1
ATOM 552 N N . ALA A 1 82 ? -12.062 14.18 -1.163 1 95.31 82 ALA A N 1
ATOM 553 C CA . ALA A 1 82 ? -10.93 13.281 -0.957 1 95.31 82 ALA A CA 1
ATOM 554 C C . ALA A 1 82 ? -10.992 12.625 0.421 1 95.31 82 ALA A C 1
ATOM 556 O O . ALA A 1 82 ? -10.695 11.445 0.568 1 95.31 82 ALA A O 1
ATOM 557 N N . ARG A 1 83 ? -11.414 13.367 1.419 1 95.75 83 ARG A N 1
ATOM 558 C CA . ARG A 1 83 ? -11.508 12.812 2.764 1 95.75 83 ARG A CA 1
ATOM 559 C C . ARG A 1 83 ? -12.531 11.688 2.818 1 95.75 83 ARG A C 1
ATOM 561 O O . ARG A 1 83 ? -12.25 10.602 3.332 1 95.75 83 ARG A O 1
ATOM 568 N N . GLN A 1 84 ? -13.68 11.93 2.287 1 97.12 84 GLN A N 1
ATOM 569 C CA . GLN A 1 84 ? -14.75 10.938 2.297 1 97.12 84 GLN A CA 1
ATOM 570 C C . GLN A 1 84 ? -14.391 9.719 1.452 1 97.12 84 GLN A C 1
ATOM 572 O O . GLN A 1 84 ? -14.633 8.586 1.86 1 97.12 84 GLN A O 1
ATOM 577 N N . ALA A 1 85 ? -13.828 9.992 0.266 1 98.25 85 ALA A N 1
ATOM 578 C CA . ALA A 1 85 ? -13.398 8.898 -0.601 1 98.25 85 ALA A CA 1
ATOM 579 C C . ALA A 1 85 ? -12.367 8.016 0.096 1 98.25 85 ALA A C 1
ATOM 581 O O . ALA A 1 85 ? -12.445 6.785 0.021 1 98.25 85 ALA A O 1
ATOM 582 N N . ALA A 1 86 ? -11.461 8.617 0.786 1 98.5 86 ALA A N 1
ATOM 583 C CA . ALA A 1 86 ? -10.43 7.871 1.492 1 98.5 86 ALA A CA 1
ATOM 584 C C . ALA A 1 86 ? -11.031 7.023 2.609 1 98.5 86 ALA A C 1
ATOM 586 O O . ALA A 1 86 ? -10.609 5.883 2.826 1 98.5 86 ALA A O 1
ATOM 587 N N . VAL A 1 87 ? -11.984 7.523 3.318 1 98.31 87 VAL A N 1
ATOM 588 C CA . VAL A 1 87 ? -12.625 6.781 4.398 1 98.31 87 VAL A CA 1
ATOM 589 C C . VAL A 1 87 ? -13.375 5.582 3.826 1 98.31 87 VAL A C 1
ATOM 591 O O . VAL A 1 87 ? -13.289 4.473 4.359 1 98.31 87 VAL A O 1
ATOM 594 N N . VAL A 1 88 ? -14.094 5.789 2.766 1 98.81 88 VAL A N 1
ATOM 595 C CA . VAL A 1 88 ? -14.844 4.711 2.135 1 98.81 88 VAL A CA 1
ATOM 596 C C . VAL A 1 88 ? -13.891 3.635 1.633 1 98.81 88 VAL A C 1
ATOM 598 O O . VAL A 1 88 ? -14.102 2.443 1.866 1 98.81 88 VAL A O 1
ATOM 601 N N . LEU A 1 89 ? -12.828 4.043 0.981 1 98.94 89 LEU A N 1
ATOM 602 C CA . LEU A 1 89 ? -11.859 3.086 0.467 1 98.94 89 LEU A CA 1
ATOM 603 C C . LEU A 1 89 ? -11.117 2.396 1.608 1 98.94 89 LEU A C 1
ATOM 605 O O . LEU A 1 89 ? -10.727 1.234 1.485 1 98.94 89 LEU A O 1
ATOM 609 N N . PHE A 1 90 ? -10.922 3.133 2.695 1 98.88 90 PHE A N 1
ATOM 610 C CA . PHE A 1 90 ? -10.344 2.527 3.889 1 98.88 90 PHE A CA 1
ATOM 611 C C . PHE A 1 90 ? -11.188 1.347 4.359 1 98.88 90 PHE A C 1
ATOM 613 O O . PHE A 1 90 ? -10.664 0.243 4.543 1 98.88 90 PHE A O 1
ATOM 620 N N . LEU A 1 91 ? -12.445 1.54 4.48 1 98.88 91 LEU A N 1
ATOM 621 C CA . LEU A 1 91 ? -13.352 0.49 4.922 1 98.88 91 LEU A CA 1
ATOM 622 C C . LEU A 1 91 ? -13.445 -0.623 3.883 1 98.88 91 LEU A C 1
ATOM 624 O O . LEU A 1 91 ? -13.453 -1.806 4.23 1 98.88 91 LEU A O 1
ATOM 628 N N . PHE A 1 92 ? -13.508 -0.248 2.646 1 98.88 92 PHE A N 1
ATOM 629 C CA . PHE A 1 92 ? -13.531 -1.218 1.558 1 98.88 92 PHE A CA 1
ATOM 630 C C . PHE A 1 92 ? -12.305 -2.113 1.602 1 98.88 92 PHE A C 1
ATOM 632 O O . PHE A 1 92 ? -12.414 -3.334 1.467 1 98.88 92 PHE A O 1
ATOM 639 N N . THR A 1 93 ? -11.148 -1.488 1.803 1 98.88 93 THR A N 1
ATOM 640 C CA . THR A 1 93 ? -9.883 -2.223 1.809 1 98.88 93 THR A CA 1
ATOM 641 C C . THR A 1 93 ? -9.828 -3.188 2.988 1 98.88 93 THR A C 1
ATOM 643 O O . THR A 1 93 ? -9.289 -4.289 2.869 1 98.88 93 THR A O 1
ATOM 646 N N . ILE A 1 94 ? -10.391 -2.791 4.117 1 98.81 94 ILE A N 1
ATOM 647 C CA . ILE A 1 94 ? -10.477 -3.715 5.242 1 98.81 94 ILE A CA 1
ATOM 648 C C . ILE A 1 94 ? -11.289 -4.945 4.844 1 98.81 94 ILE A C 1
ATOM 650 O O . ILE A 1 94 ? -10.828 -6.078 5.016 1 98.81 94 ILE A O 1
ATOM 654 N N . ALA A 1 95 ? -12.445 -4.715 4.25 1 98.19 95 ALA A N 1
ATOM 655 C CA . ALA A 1 95 ? -13.328 -5.812 3.859 1 98.19 95 ALA A CA 1
ATOM 656 C C . ALA A 1 95 ? -12.664 -6.699 2.809 1 98.19 95 ALA A C 1
ATOM 658 O O . ALA A 1 95 ? -12.664 -7.926 2.93 1 98.19 95 ALA A O 1
ATOM 659 N N . ALA A 1 96 ? -12.102 -6.078 1.771 1 97.75 96 ALA A N 1
ATOM 660 C CA . ALA A 1 96 ? -11.461 -6.828 0.693 1 97.75 96 ALA A CA 1
ATOM 661 C C . ALA A 1 96 ? -10.281 -7.645 1.215 1 97.75 96 ALA A C 1
ATOM 663 O O . ALA A 1 96 ? -10.062 -8.773 0.781 1 97.75 96 ALA A O 1
ATOM 664 N N . THR A 1 97 ? -9.523 -7.047 2.137 1 98.44 97 THR A N 1
ATOM 665 C CA . THR A 1 97 ? -8.359 -7.723 2.699 1 98.44 97 THR A CA 1
ATOM 666 C C . THR A 1 97 ? -8.773 -8.977 3.463 1 98.44 97 THR A C 1
ATOM 668 O O . THR A 1 97 ? -8.203 -10.047 3.268 1 98.44 97 THR A O 1
ATOM 671 N N . LEU A 1 98 ? -9.789 -8.859 4.293 1 97.75 98 LEU A N 1
ATOM 672 C CA . LEU A 1 98 ? -10.242 -9.984 5.105 1 97.75 98 LEU A CA 1
ATOM 673 C C . LEU A 1 98 ? -10.898 -11.055 4.23 1 97.75 98 LEU A C 1
ATOM 675 O O . LEU A 1 98 ? -10.82 -12.242 4.539 1 97.75 98 LEU A O 1
ATOM 679 N N . MET A 1 99 ? -11.453 -10.664 3.125 1 95.06 99 MET A N 1
ATOM 680 C CA . MET A 1 99 ? -12.164 -11.602 2.254 1 95.06 99 MET A CA 1
ATOM 681 C C . MET A 1 99 ? -11.203 -12.297 1.3 1 95.06 99 MET A C 1
ATOM 683 O O . MET A 1 99 ? -11.352 -13.492 1.025 1 95.06 99 MET A O 1
ATOM 687 N N . PHE A 1 100 ? -10.188 -11.547 0.816 1 95.5 100 PHE A N 1
ATOM 688 C CA . PHE A 1 100 ? -9.461 -12.078 -0.333 1 95.5 100 PHE A CA 1
ATOM 689 C C . PHE A 1 100 ? -7.996 -12.312 0.014 1 95.5 100 PHE A C 1
ATOM 691 O O . PHE A 1 100 ? -7.262 -12.938 -0.754 1 95.5 100 PHE A O 1
ATOM 698 N N . HIS A 1 101 ? -7.527 -11.781 1.153 1 97.62 101 HIS A N 1
ATOM 699 C CA . HIS A 1 101 ? -6.125 -11.945 1.514 1 97.62 101 HIS A CA 1
ATOM 700 C C . HIS A 1 101 ? -5.98 -12.547 2.91 1 97.62 101 HIS A C 1
ATOM 702 O O . HIS A 1 101 ? -5.07 -12.18 3.654 1 97.62 101 HIS A O 1
ATOM 708 N N . ASN A 1 102 ? -6.969 -13.375 3.268 1 96.62 102 ASN A N 1
ATOM 709 C CA . ASN A 1 102 ? -6.906 -14.109 4.531 1 96.62 102 ASN A CA 1
ATOM 710 C C . ASN A 1 102 ? -5.91 -15.258 4.465 1 96.62 102 ASN A C 1
ATOM 712 O O . ASN A 1 102 ? -6.305 -16.422 4.309 1 96.62 102 ASN A O 1
ATOM 716 N N . PHE A 1 103 ? -4.68 -14.953 4.801 1 97.38 103 PHE A N 1
ATOM 717 C CA . PHE A 1 103 ? -3.582 -15.898 4.633 1 97.38 103 PHE A CA 1
ATOM 718 C C . PHE A 1 103 ? -3.758 -17.109 5.551 1 97.38 103 PHE A C 1
ATOM 720 O O . PHE A 1 103 ? -3.264 -18.188 5.258 1 97.38 103 PHE A O 1
ATOM 727 N N . TRP A 1 104 ? -4.508 -16.984 6.633 1 97.69 104 TRP A N 1
ATOM 728 C CA . TRP A 1 104 ? -4.711 -18.062 7.59 1 97.69 104 TRP A CA 1
ATOM 729 C C . TRP A 1 104 ? -5.648 -19.125 7.023 1 97.69 104 TRP A C 1
ATOM 731 O O . TRP A 1 104 ? -5.742 -20.234 7.566 1 97.69 104 TRP A O 1
ATOM 741 N N . ALA A 1 105 ? -6.352 -18.875 5.996 1 96.31 105 ALA A N 1
ATOM 742 C CA . ALA A 1 105 ? -7.277 -19.812 5.371 1 96.31 105 ALA A CA 1
ATOM 743 C C . ALA A 1 105 ? -6.82 -20.188 3.963 1 96.31 105 ALA A C 1
ATOM 745 O O . ALA A 1 105 ? -7.527 -20.891 3.234 1 96.31 105 ALA A O 1
ATOM 746 N N . ALA A 1 106 ? -5.613 -19.734 3.559 1 96.44 106 ALA A N 1
ATOM 747 C CA . ALA A 1 106 ? -5.121 -19.953 2.203 1 96.44 106 ALA A CA 1
ATOM 748 C C . ALA A 1 106 ? -4.449 -21.328 2.082 1 96.44 106 ALA A C 1
ATOM 750 O O . ALA A 1 106 ? -3.891 -21.828 3.057 1 96.44 106 ALA A O 1
ATOM 751 N N . PRO A 1 107 ? -4.566 -21.906 0.84 1 96.69 107 PRO A N 1
ATOM 752 C CA . PRO A 1 107 ? -3.729 -23.078 0.613 1 96.69 107 PRO A CA 1
ATOM 753 C C . PRO A 1 107 ? -2.248 -22.812 0.87 1 96.69 107 PRO A C 1
ATOM 755 O O . PRO A 1 107 ? -1.782 -21.688 0.688 1 96.69 107 PRO A O 1
ATOM 758 N N . GLU A 1 108 ? -1.607 -23.812 1.232 1 96.19 108 GLU A N 1
ATOM 759 C CA . GLU A 1 108 ? -0.216 -23.688 1.661 1 96.19 108 GLU A CA 1
ATOM 760 C C . GLU A 1 108 ? 0.62 -22.938 0.631 1 96.19 108 GLU A C 1
ATOM 762 O O . GLU A 1 108 ? 1.398 -22.047 0.986 1 96.19 108 GLU A O 1
ATOM 767 N N . ALA A 1 109 ? 0.411 -23.25 -0.649 1 95.5 109 ALA A N 1
ATOM 768 C CA . ALA A 1 109 ? 1.222 -22.688 -1.721 1 95.5 109 ALA A CA 1
ATOM 769 C C . ALA A 1 109 ? 0.969 -21.188 -1.858 1 95.5 109 ALA A C 1
ATOM 771 O O . ALA A 1 109 ? 1.752 -20.469 -2.49 1 95.5 109 ALA A O 1
ATOM 772 N N . GLN A 1 110 ? -0.084 -20.641 -1.212 1 96.44 110 GLN A N 1
ATOM 773 C CA . GLN A 1 110 ? -0.474 -19.25 -1.402 1 96.44 110 GLN A CA 1
ATOM 774 C C . GLN A 1 110 ? -0.296 -18.453 -0.116 1 96.44 110 GLN A C 1
ATOM 776 O O . GLN A 1 110 ? -0.507 -17.234 -0.101 1 96.44 110 GLN A O 1
ATOM 781 N N . VAL A 1 111 ? 0.137 -19.062 0.956 1 97.44 111 VAL A N 1
ATOM 782 C CA . VAL A 1 111 ? 0.179 -18.422 2.266 1 97.44 111 VAL A CA 1
ATOM 783 C C . VAL A 1 111 ? 1.115 -17.219 2.223 1 97.44 111 VAL A C 1
ATOM 785 O O . VAL A 1 111 ? 0.75 -16.125 2.664 1 97.44 111 VAL A O 1
ATOM 788 N N . VAL A 1 112 ? 2.289 -17.359 1.636 1 96.31 112 VAL A N 1
ATOM 789 C CA . VAL A 1 112 ? 3.268 -16.281 1.616 1 96.31 112 VAL A CA 1
ATOM 790 C C . VAL A 1 112 ? 2.74 -15.125 0.767 1 96.31 112 VAL A C 1
ATOM 792 O O . VAL A 1 112 ? 2.768 -13.969 1.196 1 96.31 112 VAL A O 1
ATOM 795 N N . THR A 1 113 ? 2.248 -15.469 -0.427 1 96.25 113 THR A N 1
ATOM 796 C CA . THR A 1 113 ? 1.729 -14.445 -1.327 1 96.25 113 THR A CA 1
ATOM 797 C C . THR A 1 113 ? 0.566 -13.695 -0.682 1 96.25 113 THR A C 1
ATOM 799 O O . THR A 1 113 ? 0.511 -12.469 -0.73 1 96.25 113 THR A O 1
ATOM 802 N N . GLN A 1 114 ? -0.319 -14.438 -0.01 1 98.06 114 GLN A N 1
ATOM 803 C CA . GLN A 1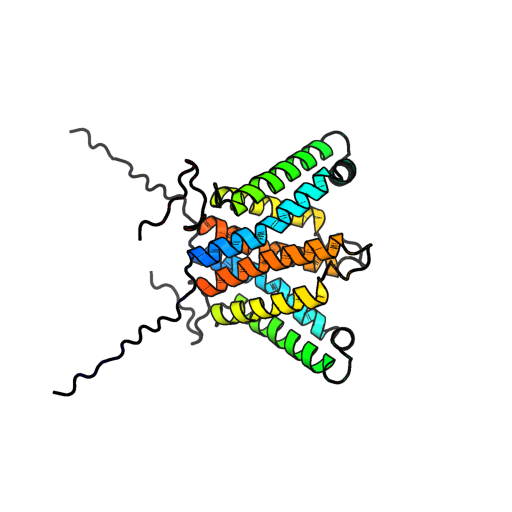 114 ? -1.472 -13.797 0.617 1 98.06 114 GLN A CA 1
ATOM 804 C C . GLN A 1 114 ? -1.055 -12.984 1.841 1 98.06 114 GLN A C 1
ATOM 806 O O . GLN A 1 114 ? -1.647 -11.945 2.137 1 98.06 114 GLN A O 1
ATOM 811 N N . THR A 1 115 ? -0.075 -13.453 2.562 1 98.5 115 THR A N 1
ATOM 812 C CA . THR A 1 115 ? 0.44 -12.703 3.699 1 98.5 115 THR A CA 1
ATOM 813 C C . THR A 1 115 ? 1.014 -11.359 3.244 1 98.5 115 THR A C 1
ATOM 815 O O . THR A 1 115 ? 0.731 -10.32 3.844 1 98.5 115 THR A O 1
ATOM 818 N N . ILE A 1 116 ? 1.765 -11.383 2.17 1 98.19 116 ILE A N 1
ATOM 819 C CA . ILE A 1 116 ? 2.367 -10.164 1.635 1 98.19 116 ILE A CA 1
ATOM 820 C C . ILE A 1 116 ? 1.273 -9.211 1.169 1 98.19 116 ILE A C 1
ATOM 822 O O . ILE A 1 116 ? 1.317 -8.016 1.468 1 98.19 116 ILE A O 1
ATOM 826 N N . ASN A 1 117 ? 0.326 -9.742 0.448 1 98.56 117 ASN A N 1
ATOM 827 C CA . ASN A 1 117 ? -0.776 -8.898 -0 1 98.56 117 ASN A CA 1
ATOM 828 C C . ASN A 1 117 ? -1.542 -8.305 1.179 1 98.56 117 ASN A C 1
ATOM 830 O O . ASN A 1 117 ? -1.965 -7.148 1.129 1 98.56 117 ASN A O 1
ATOM 834 N N . PHE A 1 118 ? -1.772 -9.125 2.244 1 98.75 118 PHE A N 1
ATOM 835 C CA . PHE A 1 118 ? -2.414 -8.641 3.461 1 98.75 118 PHE A CA 1
ATOM 836 C C . PHE A 1 118 ? -1.639 -7.469 4.051 1 98.75 118 PHE A C 1
ATOM 838 O O . PHE A 1 118 ? -2.221 -6.43 4.371 1 98.75 118 PHE A O 1
ATOM 845 N N . MET A 1 119 ? -0.386 -7.617 4.145 1 98.75 119 MET A N 1
ATOM 846 C CA . MET A 1 119 ? 0.452 -6.59 4.758 1 98.75 119 MET A CA 1
ATOM 847 C C . MET A 1 119 ? 0.543 -5.355 3.865 1 98.75 119 MET A C 1
ATOM 849 O O . MET A 1 119 ? 0.612 -4.23 4.359 1 98.75 119 MET A O 1
ATOM 853 N N . LYS A 1 120 ? 0.655 -5.543 2.541 1 98.81 120 LYS A N 1
ATOM 854 C CA . LYS A 1 120 ? 0.606 -4.391 1.646 1 98.81 120 LYS A CA 1
ATOM 855 C C . LYS A 1 120 ? -0.678 -3.59 1.846 1 98.81 120 LYS A C 1
ATOM 857 O O . LYS A 1 120 ? -0.644 -2.361 1.919 1 98.81 120 LYS A O 1
ATOM 862 N N . ASN A 1 121 ? -1.799 -4.34 1.946 1 98.88 121 ASN A N 1
ATOM 863 C CA . ASN A 1 121 ? -3.07 -3.658 2.17 1 98.88 121 ASN A CA 1
ATOM 864 C C . ASN A 1 121 ? -3.084 -2.926 3.51 1 98.88 121 ASN A C 1
ATOM 866 O O . ASN A 1 121 ? -3.674 -1.85 3.625 1 98.88 121 ASN A O 1
ATOM 870 N N . LEU A 1 122 ? -2.496 -3.52 4.492 1 98.81 122 LEU A N 1
ATOM 871 C CA . LEU A 1 122 ? -2.367 -2.828 5.773 1 98.81 122 LEU A CA 1
ATOM 872 C C . LEU A 1 122 ? -1.634 -1.502 5.602 1 98.81 122 LEU A C 1
ATOM 874 O O . LEU A 1 122 ? -2.049 -0.483 6.16 1 98.81 122 LEU A O 1
ATOM 878 N N . GLY A 1 123 ? -0.544 -1.52 4.863 1 98.81 123 GLY A N 1
ATOM 879 C CA . GLY A 1 123 ? 0.165 -0.288 4.555 1 98.81 123 GLY A CA 1
ATOM 880 C C . GLY A 1 123 ? -0.686 0.718 3.803 1 98.81 123 GLY A C 1
ATOM 881 O O . GLY A 1 123 ? -0.609 1.921 4.062 1 98.81 123 GLY A O 1
ATOM 882 N N . LEU A 1 124 ? -1.485 0.217 2.896 1 98.94 124 LEU A N 1
ATOM 883 C CA . LEU A 1 124 ? -2.369 1.086 2.127 1 98.94 124 LEU A CA 1
ATOM 884 C C . LEU A 1 124 ? -3.42 1.728 3.029 1 98.94 124 LEU A C 1
ATOM 886 O O . LEU A 1 124 ? -3.834 2.865 2.795 1 98.94 124 LEU A O 1
ATOM 890 N N . LEU A 1 125 ? -3.875 0.981 4.074 1 98.88 125 LEU A N 1
ATOM 891 C CA . LEU A 1 125 ? -4.777 1.578 5.055 1 98.88 125 LEU A CA 1
ATOM 892 C C . LEU A 1 125 ? -4.133 2.789 5.719 1 98.88 125 LEU A C 1
ATOM 894 O O . LEU A 1 125 ? -4.812 3.775 6.016 1 98.88 125 LEU A O 1
ATOM 898 N N . GLY A 1 126 ? -2.844 2.682 5.93 1 98.5 126 GLY A N 1
ATOM 899 C CA . GLY A 1 126 ? -2.127 3.836 6.453 1 98.5 126 GLY A CA 1
ATOM 900 C C . GLY A 1 126 ? -2.174 5.035 5.523 1 98.5 126 GLY A C 1
ATOM 901 O O . GLY A 1 126 ? -2.391 6.164 5.973 1 98.5 126 GLY A O 1
ATOM 902 N N . ALA A 1 127 ? -1.968 4.773 4.281 1 98.44 127 ALA A N 1
ATOM 903 C CA . ALA A 1 127 ? -2.033 5.84 3.285 1 98.44 127 ALA A CA 1
ATOM 904 C C . ALA A 1 127 ? -3.416 6.484 3.258 1 98.44 127 ALA A C 1
ATOM 906 O O . ALA A 1 127 ? -3.537 7.711 3.271 1 98.44 127 ALA A O 1
ATOM 907 N N . LEU A 1 128 ? -4.41 5.672 3.244 1 98.75 128 LEU A N 1
ATOM 908 C CA . LEU A 1 128 ? -5.785 6.156 3.172 1 98.75 128 LEU A CA 1
ATOM 909 C C . LEU A 1 128 ? -6.152 6.938 4.43 1 98.75 128 LEU A C 1
ATOM 911 O O . LEU A 1 128 ? -6.84 7.961 4.352 1 98.75 128 LEU A O 1
ATOM 915 N N . ALA A 1 129 ? -5.723 6.496 5.582 1 98.19 129 ALA A N 1
ATOM 916 C CA . ALA A 1 129 ? -5.973 7.211 6.828 1 98.19 129 ALA A CA 1
ATOM 917 C C . ALA A 1 129 ? -5.32 8.594 6.809 1 98.19 129 ALA A C 1
ATOM 919 O O . ALA A 1 129 ? -5.93 9.578 7.23 1 98.19 129 ALA A O 1
ATOM 920 N N . LEU A 1 130 ? -4.141 8.633 6.277 1 96.75 130 LEU A N 1
ATOM 921 C CA . LEU A 1 130 ? -3.424 9.898 6.219 1 96.75 130 LEU A CA 1
ATOM 922 C C . LEU A 1 130 ? -4.086 10.852 5.227 1 96.75 130 LEU A C 1
ATOM 924 O O . LEU A 1 130 ? -4.176 12.055 5.484 1 96.75 130 LEU A O 1
ATOM 928 N N . ILE A 1 131 ? -4.52 10.328 4.172 1 96.62 131 ILE A N 1
ATOM 929 C CA . ILE A 1 131 ? -5.234 11.156 3.207 1 96.62 131 ILE A CA 1
ATOM 930 C C . ILE A 1 131 ? -6.535 11.664 3.826 1 96.62 131 ILE A C 1
ATOM 932 O O . ILE A 1 131 ? -6.898 12.828 3.658 1 96.62 131 ILE A O 1
ATOM 936 N N . ALA A 1 132 ? -7.227 10.812 4.562 1 96.5 132 ALA A N 1
ATOM 937 C CA . ALA A 1 132 ? -8.5 11.172 5.172 1 96.5 132 ALA A CA 1
ATOM 938 C C . ALA A 1 132 ? -8.336 12.328 6.156 1 96.5 132 ALA A C 1
ATOM 940 O O . ALA A 1 132 ? -9.156 13.242 6.191 1 96.5 132 ALA A O 1
ATOM 941 N N . VAL A 1 133 ? -7.266 12.344 6.891 1 93.31 133 VAL A N 1
ATOM 942 C CA . VAL A 1 133 ? -7.129 13.336 7.949 1 93.31 133 VAL A CA 1
ATOM 943 C C . VAL A 1 133 ? -6.531 14.625 7.383 1 93.31 133 VAL A C 1
ATOM 945 O O . VAL A 1 133 ? -6.754 15.711 7.926 1 93.31 133 VAL A O 1
ATOM 948 N N . ASN A 1 134 ? -5.77 14.508 6.27 1 89.94 134 ASN A N 1
ATOM 949 C CA . ASN A 1 134 ? -5.117 15.695 5.723 1 89.94 134 ASN A CA 1
ATOM 950 C C . ASN A 1 134 ? -5.977 16.359 4.645 1 89.94 134 ASN A C 1
ATOM 952 O O . ASN A 1 134 ? -5.789 17.531 4.332 1 89.94 134 ASN A O 1
ATOM 956 N N . GLY A 1 135 ? -6.91 15.578 4.078 1 83.81 135 GLY A N 1
ATOM 957 C CA . GLY A 1 135 ? -7.805 16.172 3.092 1 83.81 135 GLY A CA 1
ATOM 958 C C . GLY A 1 135 ? -7.199 16.234 1.702 1 83.81 135 GLY A C 1
ATOM 959 O O . GLY A 1 135 ? -6.254 15.5 1.397 1 83.81 135 GLY A O 1
ATOM 960 N N . PRO A 1 136 ? -7.789 17.047 0.854 1 82.56 136 PRO A N 1
ATOM 961 C CA . PRO A 1 136 ? -7.438 17.016 -0.567 1 82.56 136 PRO A CA 1
ATOM 962 C C . PRO A 1 136 ? -6.152 17.797 -0.869 1 82.56 136 PRO A C 1
ATOM 964 O O . PRO A 1 136 ? -5.539 17.578 -1.919 1 82.56 136 PRO A O 1
ATOM 967 N N . GLY A 1 137 ? -5.73 18.5 -0.01 1 77.56 137 GLY A N 1
ATOM 968 C CA . GLY A 1 137 ? -4.617 19.406 -0.298 1 77.56 137 GLY A CA 1
ATOM 969 C C . GLY A 1 137 ? -5 20.562 -1.197 1 77.56 137 GLY A C 1
ATOM 970 O O . GLY A 1 137 ? -6.18 20.766 -1.488 1 77.56 137 GLY A O 1
ATOM 971 N N . SER A 1 138 ? -4.055 21.328 -1.607 1 79 138 SER A N 1
ATOM 972 C CA . SER A 1 138 ? -4.309 22.578 -2.32 1 79 138 SER A CA 1
ATOM 973 C C . SER A 1 138 ? -4.547 22.328 -3.805 1 79 138 SER A C 1
ATOM 975 O O . SER A 1 138 ? -5.035 23.203 -4.52 1 79 138 SER A O 1
ATOM 977 N N . TYR A 1 139 ? -4.242 21.172 -4.32 1 77.69 139 TYR A N 1
ATOM 978 C CA . TYR A 1 139 ? -4.348 20.875 -5.746 1 77.69 139 TYR A CA 1
ATOM 979 C C . TYR A 1 139 ? -5.586 20.031 -6.035 1 77.69 139 TYR A C 1
ATOM 981 O O . TYR A 1 139 ? -5.629 19.312 -7.031 1 77.69 139 TYR A O 1
ATOM 989 N N . ALA A 1 140 ? -6.574 20.234 -5.273 1 80.94 140 ALA A N 1
ATOM 990 C CA . ALA A 1 140 ? -7.848 19.547 -5.469 1 80.94 140 ALA A CA 1
ATOM 991 C C . ALA A 1 140 ? -8.789 20.375 -6.344 1 80.94 140 ALA A C 1
ATOM 993 O O . ALA A 1 140 ? -8.68 21.594 -6.395 1 80.94 140 ALA A O 1
ATOM 994 N N . VAL A 1 141 ? -9.516 19.688 -7.172 1 81.19 141 VAL A N 1
ATOM 995 C CA . VAL A 1 141 ? -10.531 20.359 -7.98 1 81.19 141 VAL A CA 1
ATOM 996 C C . VAL A 1 141 ? -11.664 20.844 -7.086 1 81.19 141 VAL A C 1
ATOM 998 O O . VAL A 1 141 ? -12.07 20.156 -6.152 1 81.19 141 VAL A O 1
ATOM 1001 N N . SER A 1 142 ? -11.961 22.172 -7.18 1 69.06 142 SER A N 1
ATOM 1002 C CA . SER A 1 142 ? -13.055 22.734 -6.395 1 69.06 142 SER A CA 1
ATOM 1003 C C . SER A 1 142 ? -14.398 22.188 -6.855 1 69.06 142 SER A C 1
ATOM 1005 O O . SER A 1 142 ? -14.617 22 -8.055 1 69.06 142 SER A O 1
ATOM 1007 N N . ALA A 1 143 ? -15.125 21.625 -5.895 1 59.78 143 ALA A N 1
ATOM 1008 C CA . ALA A 1 143 ? -16.453 21.094 -6.215 1 59.78 143 ALA A CA 1
ATOM 1009 C C . ALA A 1 143 ? -17.25 22.094 -7.062 1 59.78 143 ALA A C 1
ATOM 1011 O O . ALA A 1 143 ? -18.109 21.688 -7.848 1 59.78 143 ALA A O 1
ATOM 1012 N N . ASP A 1 144 ? -17.156 23.297 -6.773 1 57.22 144 ASP A N 1
ATOM 1013 C CA . ASP A 1 144 ? -17.891 24.297 -7.543 1 57.22 144 ASP A CA 1
ATOM 1014 C C . ASP A 1 144 ? -17.188 24.578 -8.875 1 57.22 144 ASP A C 1
ATOM 1016 O O . ASP A 1 144 ? -17.625 25.453 -9.641 1 57.22 144 ASP A O 1
ATOM 1020 N N . GLY A 1 145 ? -16.406 23.703 -9.414 1 51.69 145 GLY A N 1
ATOM 1021 C CA . GLY A 1 145 ? -15.734 23.859 -10.695 1 51.69 145 GLY A CA 1
ATOM 1022 C C . GLY A 1 145 ? -14.578 24.844 -10.648 1 51.69 145 GLY A C 1
ATOM 1023 O O . GLY A 1 145 ? -13.898 25.062 -11.656 1 51.69 145 GLY A O 1
ATOM 1024 N N . ARG A 1 146 ? -14.43 25.703 -9.57 1 48.66 146 ARG A N 1
ATOM 1025 C CA . ARG A 1 146 ? -13.414 26.75 -9.609 1 48.66 146 ARG A CA 1
ATOM 1026 C C . ARG A 1 146 ? -12.062 26.219 -9.125 1 48.66 146 ARG A C 1
ATOM 1028 O O . ARG A 1 146 ? -12.008 25.422 -8.195 1 48.66 146 ARG A O 1
ATOM 1035 N N . SER A 1 147 ? -11.219 25.734 -9.984 1 47.91 147 SER A N 1
ATOM 1036 C CA . SER A 1 147 ? -9.836 25.391 -9.664 1 47.91 147 SER A CA 1
ATOM 1037 C C . SER A 1 147 ? -9.242 26.375 -8.672 1 47.91 147 SER A C 1
ATOM 1039 O O . SER A 1 147 ? -9.352 27.594 -8.852 1 47.91 147 SER A O 1
ATOM 1041 N N . GLY A 1 148 ? -9.5 26.328 -7.473 1 39.5 148 GLY A N 1
ATOM 1042 C CA . GLY A 1 148 ? -8.992 27.328 -6.547 1 39.5 148 GLY A CA 1
ATOM 1043 C C . GLY A 1 148 ? -7.492 27.547 -6.676 1 39.5 148 GLY A C 1
ATOM 1044 O O . GLY A 1 148 ? -6.699 26.656 -6.359 1 39.5 148 GLY A O 1
ATOM 1045 N N . ALA A 1 149 ? -7.027 28.172 -7.707 1 38.31 149 ALA A N 1
ATOM 1046 C CA . ALA A 1 149 ? -5.715 28.812 -7.809 1 38.31 149 ALA A CA 1
ATOM 1047 C C . ALA A 1 149 ? -5.367 29.562 -6.523 1 38.31 149 ALA A C 1
ATOM 1049 O O . ALA A 1 149 ? -6.168 30.359 -6.02 1 38.31 149 ALA A O 1
ATOM 1050 N N . ALA A 1 150 ? -4.504 29.031 -5.727 1 38.88 150 ALA A N 1
ATOM 1051 C CA . ALA A 1 150 ? -3.896 29.766 -4.621 1 38.88 150 ALA A CA 1
ATOM 1052 C C . ALA A 1 150 ? -3.57 31.203 -5.031 1 38.88 150 ALA A C 1
ATOM 1054 O O . ALA A 1 150 ? -2.9 31.422 -6.043 1 38.88 150 ALA A O 1
ATOM 1055 N N . SER A 1 151 ? -4.484 32.094 -4.879 1 30.17 151 SER A N 1
ATOM 1056 C CA . SER A 1 151 ? -3.969 33.469 -4.785 1 30.17 151 SER A CA 1
ATOM 1057 C C . SER A 1 151 ? -2.736 33.531 -3.889 1 30.17 151 SER A C 1
ATOM 1059 O O . SER A 1 151 ? -2.826 33.281 -2.686 1 30.17 151 SER A O 1
ATOM 1061 N N . VAL A 1 152 ? -1.607 33 -4.324 1 28.78 152 VAL A N 1
ATOM 1062 C CA . VAL A 1 152 ? -0.442 33.594 -3.703 1 28.78 152 VAL A CA 1
ATOM 1063 C C . VAL A 1 152 ? -0.466 35.125 -3.947 1 28.78 152 VAL A C 1
ATOM 1065 O O . VAL A 1 152 ? -0.82 35.562 -5.039 1 28.78 152 VAL A O 1
ATOM 1068 N N . MET B 1 1 ? -33.969 38.812 28.703 1 32.31 1 MET B N 1
ATOM 1069 C CA . MET B 1 1 ? -32.5 38.688 28.656 1 32.31 1 MET B CA 1
ATOM 1070 C C . MET B 1 1 ? -32.094 37.25 28.312 1 32.31 1 MET B C 1
ATOM 1072 O O . MET B 1 1 ? -32 36.406 29.188 1 32.31 1 MET B O 1
ATOM 1076 N N . SER B 1 2 ? -32.688 36.562 27.266 1 36.44 2 SER B N 1
ATOM 1077 C CA . SER B 1 2 ? -32.562 35.25 26.688 1 36.44 2 SER B CA 1
ATOM 1078 C C . SER B 1 2 ? -31.141 34.906 26.281 1 36.44 2 SER B C 1
ATOM 1080 O O . SER B 1 2 ? -30.562 35.562 25.422 1 36.44 2 SER B O 1
ATOM 1082 N N . SER B 1 3 ? -30.266 34.5 27.281 1 36.16 3 SER B N 1
ATOM 1083 C CA . SER B 1 3 ? -28.906 34 27.109 1 36.16 3 SER B CA 1
ATOM 1084 C C . SER B 1 3 ? -28.844 32.906 26.031 1 36.16 3 SER B C 1
ATOM 1086 O O . SER B 1 3 ? -29.469 31.859 26.172 1 36.16 3 SER B O 1
ATOM 1088 N N . SER B 1 4 ? -28.969 33.312 24.75 1 38.62 4 SER B N 1
ATOM 1089 C CA . SER B 1 4 ? -28.641 32.438 23.625 1 38.62 4 SER B CA 1
ATOM 1090 C C . SER B 1 4 ? -27.344 31.672 23.875 1 38.62 4 SER B C 1
ATOM 1092 O O . SER B 1 4 ? -26.266 32.25 23.891 1 38.62 4 SER B O 1
ATOM 1094 N N . THR B 1 5 ? -27.344 30.734 24.797 1 36.25 5 THR B N 1
ATOM 1095 C CA . THR B 1 5 ? -26.281 29.734 24.906 1 36.25 5 THR B CA 1
ATOM 1096 C C . THR B 1 5 ? -25.922 29.188 23.531 1 36.25 5 THR B C 1
ATOM 1098 O O . THR B 1 5 ? -26.703 28.453 22.922 1 36.25 5 THR B O 1
ATOM 1101 N N . GLN B 1 6 ? -25.516 30.047 22.625 1 36.56 6 GLN B N 1
ATOM 1102 C CA . GLN B 1 6 ? -24.859 29.547 21.438 1 36.56 6 GLN B CA 1
ATOM 1103 C C . GLN B 1 6 ? -23.984 28.328 21.766 1 36.56 6 GLN B C 1
ATOM 1105 O O . GLN B 1 6 ? -23.016 28.453 22.516 1 36.56 6 GLN B O 1
ATOM 1110 N N . LEU B 1 7 ? -24.594 27.219 22.094 1 34.16 7 LEU B N 1
ATOM 1111 C CA . LEU B 1 7 ? -23.891 25.938 22.094 1 34.16 7 LEU B CA 1
ATOM 1112 C C . LEU B 1 7 ? -22.891 25.891 20.938 1 34.16 7 LEU B C 1
ATOM 1114 O O . LEU B 1 7 ? -23.281 25.828 19.766 1 34.16 7 LEU B O 1
ATOM 1118 N N . ALA B 1 8 ? -21.969 26.812 20.891 1 35.5 8 ALA B N 1
ATOM 1119 C CA . ALA B 1 8 ? -20.781 26.531 20.094 1 35.5 8 ALA B CA 1
ATOM 1120 C C . ALA B 1 8 ? -20.406 25.062 20.141 1 35.5 8 ALA B C 1
ATOM 1122 O O . ALA B 1 8 ? -19.734 24.625 21.094 1 35.5 8 ALA B O 1
ATOM 1123 N N . ALA B 1 9 ? -21.438 24.25 20.156 1 33.03 9 ALA B N 1
ATOM 1124 C CA . ALA B 1 9 ? -21.031 22.859 19.922 1 33.03 9 ALA B CA 1
ATOM 1125 C C . ALA B 1 9 ? -19.859 22.797 18.953 1 33.03 9 ALA B C 1
ATOM 1127 O O . ALA B 1 9 ? -20 23.109 17.766 1 33.03 9 ALA B O 1
ATOM 1128 N N . GLY B 1 10 ? -18.766 23.344 19.359 1 33.38 10 GLY B N 1
ATOM 1129 C CA . GLY B 1 10 ? -17.547 23 18.656 1 33.38 10 GLY B CA 1
ATOM 1130 C C . GLY B 1 10 ? -17.625 21.672 17.922 1 33.38 10 GLY B C 1
ATOM 1131 O O . GLY B 1 10 ? -18.156 20.688 18.469 1 33.38 10 GLY B O 1
ATOM 1132 N N . ASP B 1 11 ? -18.172 21.609 16.797 1 35.84 11 ASP B N 1
ATOM 1133 C CA . ASP B 1 11 ? -18.062 20.484 15.883 1 35.84 11 ASP B CA 1
ATOM 1134 C C . ASP B 1 11 ? -16.891 19.562 16.266 1 35.84 11 ASP B C 1
ATOM 1136 O O . ASP B 1 11 ? -15.75 19.812 15.875 1 35.84 11 ASP B O 1
ATOM 1140 N N . LYS B 1 12 ? -16.688 19.25 17.531 1 36.66 12 LYS B N 1
ATOM 1141 C CA . LYS B 1 12 ? -15.781 18.328 18.188 1 36.66 12 LYS B CA 1
ATOM 1142 C C . LYS B 1 12 ? -15.719 17 17.438 1 36.66 12 LYS B C 1
ATOM 1144 O O . LYS B 1 12 ? -16.281 16 17.906 1 36.66 12 LYS B O 1
ATOM 1149 N N . THR B 1 13 ? -16.281 16.641 16.328 1 39.09 13 THR B N 1
ATOM 1150 C CA . THR B 1 13 ? -15.859 15.328 15.82 1 39.09 13 THR B CA 1
ATOM 1151 C C . THR B 1 13 ? -14.438 15.008 16.266 1 39.09 13 THR B C 1
ATOM 1153 O O . THR B 1 13 ? -13.516 15.797 16.047 1 39.09 13 THR B O 1
ATOM 1156 N N . ALA B 1 14 ? -14.258 14.57 17.484 1 42.25 14 ALA B N 1
ATOM 1157 C CA . ALA B 1 14 ? -13.008 14.148 18.109 1 42.25 14 ALA B CA 1
ATOM 1158 C C . ALA B 1 14 ? -11.984 13.727 17.062 1 42.25 14 ALA B C 1
ATOM 1160 O O . ALA B 1 14 ? -12.07 12.625 16.516 1 42.25 14 ALA B O 1
ATOM 1161 N N . GLY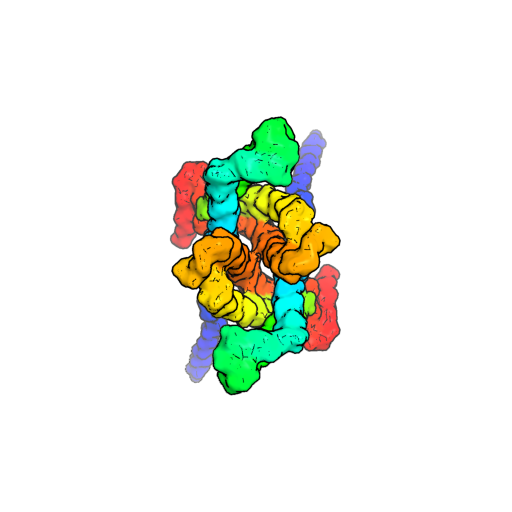 B 1 15 ? -11.773 14.562 16.016 1 54.56 15 GLY B N 1
ATOM 1162 C CA . GLY B 1 15 ? -10.82 14.32 14.945 1 54.56 15 GLY B CA 1
ATOM 1163 C C . GLY B 1 15 ? -9.555 13.625 15.414 1 54.56 15 GLY B C 1
ATOM 1164 O O . GLY B 1 15 ? -9.047 13.922 16.5 1 54.56 15 GLY B O 1
ATOM 1165 N N . LEU B 1 16 ? -9.523 12.289 15.109 1 65.69 16 LEU B N 1
ATOM 1166 C CA . LEU B 1 16 ? -8.289 11.562 15.391 1 65.69 16 LEU B CA 1
ATOM 1167 C C . LEU B 1 16 ? -7.078 12.469 15.227 1 65.69 16 LEU B C 1
ATOM 1169 O O . LEU B 1 16 ? -6.977 13.211 14.242 1 65.69 16 LEU B O 1
ATOM 1173 N N . SER B 1 17 ? -6.332 12.672 16.297 1 79.31 17 SER B N 1
ATOM 1174 C CA . SER B 1 17 ? -5.133 13.5 16.281 1 79.31 17 SER B CA 1
ATOM 1175 C C . SER B 1 17 ? -4.191 13.07 15.156 1 79.31 17 SER B C 1
ATOM 1177 O O . SER B 1 17 ? -4.137 11.891 14.797 1 79.31 17 SER B O 1
ATOM 1179 N N . SER B 1 18 ? -3.801 13.961 14.414 1 83.31 18 SER B N 1
ATOM 1180 C CA . SER B 1 18 ? -2.805 13.742 13.367 1 83.31 18 SER B CA 1
ATOM 1181 C C . SER B 1 18 ? -1.691 12.82 13.852 1 83.31 18 SER B C 1
ATOM 1183 O O . SER B 1 18 ? -1.195 11.984 13.094 1 83.31 18 SER B O 1
ATOM 1185 N N . SER B 1 19 ? -1.481 12.852 15.188 1 90.38 19 SER B N 1
ATOM 1186 C CA . SER B 1 19 ? -0.412 12.023 15.734 1 90.38 19 SER B CA 1
ATOM 1187 C C . SER B 1 19 ? -0.839 10.562 15.836 1 90.38 19 SER B C 1
ATOM 1189 O O . SER B 1 19 ? -0.027 9.664 15.633 1 90.38 19 SER B O 1
ATOM 1191 N N . LEU B 1 20 ? -2.037 10.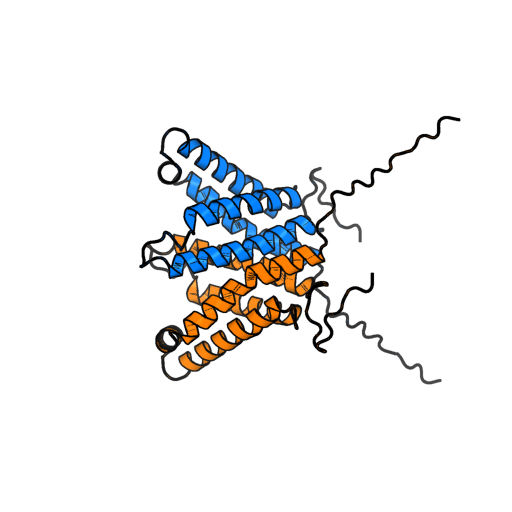375 16.156 1 93.69 20 LEU B N 1
ATOM 1192 C CA . LEU B 1 20 ? -2.541 9.016 16.234 1 93.69 20 LEU B CA 1
ATOM 1193 C C . LEU B 1 20 ? -2.607 8.367 14.859 1 93.69 20 LEU B C 1
ATOM 1195 O O . LEU B 1 20 ? -2.305 7.18 14.711 1 93.69 20 LEU B O 1
ATOM 1199 N N . VAL B 1 21 ? -2.996 9.117 13.898 1 95.75 21 VAL B N 1
ATOM 1200 C CA . VAL B 1 21 ? -3.09 8.594 12.539 1 95.75 21 VAL B CA 1
ATOM 1201 C C . VAL B 1 21 ? -1.691 8.289 12 1 95.75 21 VAL B C 1
ATOM 1203 O O . VAL B 1 21 ? -1.486 7.285 11.312 1 95.75 21 VAL B O 1
ATOM 1206 N N . LEU B 1 22 ? -0.771 9.125 12.336 1 94.75 22 LEU B N 1
ATOM 1207 C CA . LEU B 1 22 ? 0.605 8.891 11.914 1 94.75 22 LEU B CA 1
ATOM 1208 C C . LEU B 1 22 ? 1.171 7.641 12.578 1 94.75 22 LEU B C 1
ATOM 1210 O O . LEU B 1 22 ? 1.874 6.859 11.93 1 94.75 22 LEU B O 1
ATOM 1214 N N . LEU B 1 23 ? 0.871 7.438 13.867 1 95.81 23 LEU B N 1
ATOM 1215 C CA . LEU B 1 23 ? 1.273 6.207 14.547 1 95.81 23 LEU B CA 1
ATOM 1216 C C . LEU B 1 23 ? 0.671 4.988 13.859 1 95.81 23 LEU B C 1
ATOM 1218 O O . LEU B 1 23 ? 1.373 4.008 13.602 1 95.81 23 LEU B O 1
ATOM 1222 N N . PHE B 1 24 ? -0.574 5.102 13.586 1 97.62 24 PHE B N 1
ATOM 1223 C CA . PHE B 1 24 ? -1.25 4.004 12.906 1 97.62 24 PHE B CA 1
ATOM 1224 C C . PHE B 1 24 ? -0.591 3.713 11.562 1 97.62 24 PHE B C 1
ATOM 1226 O O . PHE B 1 24 ? -0.336 2.553 11.234 1 97.62 24 PHE B O 1
ATOM 1233 N N . ALA B 1 25 ? -0.315 4.719 10.75 1 98.19 25 ALA B N 1
ATOM 1234 C CA . ALA B 1 25 ? 0.281 4.543 9.422 1 98.19 25 ALA B CA 1
ATOM 1235 C C . ALA B 1 25 ? 1.646 3.871 9.523 1 98.19 25 ALA B C 1
ATOM 1237 O O . ALA B 1 25 ? 1.958 2.971 8.742 1 98.19 25 ALA B O 1
ATOM 1238 N N . ARG B 1 26 ? 2.443 4.266 10.477 1 98.19 26 ARG B N 1
ATOM 1239 C CA . ARG B 1 26 ? 3.758 3.664 10.672 1 98.19 26 ARG B CA 1
ATOM 1240 C C . ARG B 1 26 ? 3.641 2.189 11.039 1 98.19 26 ARG B C 1
ATOM 1242 O O . ARG B 1 26 ? 4.324 1.343 10.461 1 98.19 26 ARG B O 1
ATOM 1249 N N . LEU B 1 27 ? 2.758 1.938 11.953 1 98.44 27 LEU B N 1
ATOM 1250 C CA . LEU B 1 27 ? 2.604 0.572 12.445 1 98.44 27 LEU B CA 1
ATOM 1251 C C . LEU B 1 27 ? 1.943 -0.312 11.391 1 98.44 27 LEU B C 1
ATOM 1253 O O . LEU B 1 27 ? 2.135 -1.529 11.383 1 98.44 27 LEU B O 1
ATOM 1257 N N . ALA B 1 28 ? 1.223 0.302 10.57 1 98.75 28 ALA B N 1
ATOM 1258 C CA . ALA B 1 28 ? 0.517 -0.444 9.531 1 98.75 28 ALA B CA 1
ATOM 1259 C C . ALA B 1 28 ? 1.464 -0.844 8.398 1 98.75 28 ALA B C 1
ATOM 1261 O O . ALA B 1 28 ? 1.347 -1.937 7.84 1 98.75 28 ALA B O 1
ATOM 1262 N N . ILE B 1 29 ? 2.418 0.049 8.047 1 98.81 29 ILE B N 1
ATOM 1263 C CA . ILE B 1 29 ? 3.23 -0.22 6.863 1 98.81 29 ILE B CA 1
ATOM 1264 C C . ILE B 1 29 ? 4.477 -1.01 7.262 1 98.81 29 ILE B C 1
ATOM 1266 O O . ILE B 1 29 ? 4.996 -1.799 6.473 1 98.81 29 ILE B O 1
ATOM 1270 N N . ALA B 1 30 ? 4.938 -0.953 8.484 1 98.88 30 ALA B N 1
ATOM 1271 C CA . ALA B 1 30 ? 6.211 -1.515 8.93 1 98.88 30 ALA B CA 1
ATOM 1272 C C . ALA B 1 30 ? 6.211 -3.035 8.805 1 98.88 30 ALA B C 1
ATOM 1274 O O . ALA B 1 30 ? 7.207 -3.633 8.398 1 98.88 30 ALA B O 1
ATOM 1275 N N . PRO B 1 31 ? 5.113 -3.705 9.125 1 98.88 31 PRO B N 1
ATOM 1276 C CA . PRO B 1 31 ? 5.125 -5.172 9.102 1 98.88 31 PRO B CA 1
ATOM 1277 C C . PRO B 1 31 ? 5.465 -5.738 7.727 1 98.88 31 PRO B C 1
ATOM 1279 O O . PRO B 1 31 ? 6.066 -6.812 7.629 1 98.88 31 PRO B O 1
ATOM 1282 N N . LEU B 1 32 ? 5.098 -5.078 6.652 1 98.88 32 LEU B N 1
ATOM 1283 C CA . LEU B 1 32 ? 5.426 -5.543 5.309 1 98.88 32 LEU B CA 1
ATOM 1284 C C . LEU B 1 32 ? 6.934 -5.719 5.148 1 98.88 32 LEU B C 1
ATOM 1286 O O . LEU B 1 32 ? 7.395 -6.773 4.707 1 98.88 32 LEU B O 1
ATOM 1290 N N . PHE B 1 33 ? 7.66 -4.68 5.559 1 98.94 33 PHE B N 1
ATOM 1291 C CA . PHE B 1 33 ? 9.109 -4.699 5.379 1 98.94 33 PHE B CA 1
ATOM 1292 C C . PHE B 1 33 ? 9.766 -5.676 6.344 1 98.94 33 PHE B C 1
ATOM 1294 O O . PHE B 1 33 ? 10.719 -6.363 5.988 1 98.94 33 PHE B O 1
ATOM 1301 N N . LEU B 1 34 ? 9.242 -5.723 7.555 1 98.94 34 LEU B N 1
ATOM 1302 C CA . LEU B 1 34 ? 9.797 -6.656 8.523 1 98.94 34 LEU B CA 1
ATOM 1303 C C . LEU B 1 34 ? 9.578 -8.102 8.078 1 98.94 34 LEU B C 1
ATOM 1305 O O . LEU B 1 34 ? 10.492 -8.922 8.172 1 98.94 34 LEU B O 1
ATOM 1309 N N . TYR B 1 35 ? 8.414 -8.438 7.625 1 98.75 35 TYR B N 1
ATOM 1310 C CA . TYR B 1 35 ? 8.117 -9.773 7.121 1 98.75 35 TYR B CA 1
ATOM 1311 C C . TYR B 1 35 ? 9.008 -10.125 5.938 1 98.75 35 TYR B C 1
ATOM 1313 O O . TYR B 1 35 ? 9.586 -11.211 5.883 1 98.75 35 TYR B O 1
ATOM 1321 N N . SER B 1 36 ? 9.117 -9.219 5.012 1 98.31 36 SER B N 1
ATOM 1322 C CA . SER B 1 36 ? 9.953 -9.422 3.832 1 98.31 36 SER B CA 1
ATOM 1323 C C . SER B 1 36 ? 11.414 -9.625 4.223 1 98.31 36 SER B C 1
ATOM 1325 O O . SER B 1 36 ? 12.086 -10.523 3.707 1 98.31 36 SER B O 1
ATOM 1327 N N . GLY B 1 37 ? 11.906 -8.75 5.094 1 98.69 37 GLY B N 1
ATOM 1328 C CA . GLY B 1 37 ? 13.273 -8.875 5.555 1 98.69 37 GLY B CA 1
ATOM 1329 C C . GLY B 1 37 ? 13.562 -10.203 6.23 1 98.69 37 GLY B C 1
ATOM 1330 O O . GLY B 1 37 ? 14.586 -10.828 5.957 1 98.69 37 GLY B O 1
ATOM 1331 N N . ILE B 1 38 ? 12.711 -10.633 7.117 1 98.69 38 ILE B N 1
ATOM 1332 C CA . ILE B 1 38 ? 12.867 -11.906 7.801 1 98.69 38 ILE B CA 1
ATOM 1333 C C . ILE B 1 38 ? 12.828 -13.047 6.781 1 98.69 38 ILE B C 1
ATOM 1335 O O . ILE B 1 38 ? 13.617 -13.992 6.867 1 98.69 38 ILE B O 1
ATOM 1339 N N . GLY B 1 39 ? 11.922 -12.961 5.859 1 98.12 39 GLY B N 1
ATOM 1340 C CA . GLY B 1 39 ? 11.875 -13.953 4.793 1 98.12 39 GLY B CA 1
ATOM 1341 C C . GLY B 1 39 ? 13.172 -14.055 4.02 1 98.12 39 GLY B C 1
ATOM 1342 O O . GLY B 1 39 ? 13.617 -15.156 3.676 1 98.12 39 GLY B O 1
ATOM 1343 N N . LYS B 1 40 ? 13.781 -12.875 3.742 1 98 40 LYS B N 1
ATOM 1344 C CA . LYS B 1 40 ? 15.031 -12.859 2.994 1 98 40 LYS B CA 1
ATOM 1345 C C . LYS B 1 40 ? 16.172 -13.461 3.816 1 98 40 LYS B C 1
ATOM 1347 O O . LYS B 1 40 ? 17.078 -14.086 3.266 1 98 40 LYS B O 1
ATOM 1352 N N . VAL B 1 41 ? 16.062 -13.25 5.148 1 98.31 41 VAL B N 1
ATOM 1353 C CA . VAL B 1 41 ? 17.047 -13.883 6.02 1 98.31 41 VAL B CA 1
ATOM 1354 C C . VAL B 1 41 ? 16.891 -15.406 5.949 1 98.31 41 VAL B C 1
ATOM 1356 O O . VAL B 1 41 ? 17.875 -16.125 5.797 1 98.31 41 VAL B O 1
ATOM 1359 N N . MET B 1 42 ? 15.688 -15.891 5.945 1 97.94 42 MET B N 1
ATOM 1360 C CA . MET B 1 42 ? 15.398 -17.328 5.977 1 97.94 42 MET B CA 1
ATOM 1361 C C . MET B 1 42 ? 15.664 -17.969 4.621 1 97.94 42 MET B C 1
ATOM 1363 O O . MET B 1 42 ? 15.945 -19.156 4.539 1 97.94 42 MET B O 1
ATOM 1367 N N . ALA B 1 43 ? 15.594 -17.188 3.602 1 97.38 43 ALA B N 1
ATOM 1368 C CA . ALA B 1 43 ? 15.82 -17.672 2.242 1 97.38 43 ALA B CA 1
ATOM 1369 C C . ALA B 1 43 ? 16.906 -16.859 1.543 1 97.38 43 ALA B C 1
ATOM 1371 O O . ALA B 1 43 ? 16.719 -16.422 0.406 1 97.38 43 ALA B O 1
ATOM 1372 N N . PHE B 1 44 ? 18 -16.75 2.242 1 97.38 44 PHE B N 1
ATOM 1373 C CA . PHE B 1 44 ? 19.062 -15.844 1.799 1 97.38 44 PHE B CA 1
ATOM 1374 C C . PHE B 1 44 ? 19.609 -16.281 0.451 1 97.38 44 PHE B C 1
ATOM 1376 O O . PHE B 1 44 ? 19.75 -15.469 -0.464 1 97.38 44 PHE B O 1
ATOM 1383 N N . THR B 1 45 ? 19.906 -17.578 0.271 1 96.38 45 THR B N 1
ATOM 1384 C CA . THR B 1 45 ? 20.531 -18.094 -0.947 1 96.38 45 THR B CA 1
ATOM 1385 C C . THR B 1 45 ? 19.594 -17.922 -2.143 1 96.38 45 THR B C 1
ATOM 1387 O O . THR B 1 45 ? 20.031 -17.516 -3.225 1 96.38 45 THR B O 1
ATOM 1390 N N . VAL B 1 46 ? 18.375 -18.203 -1.931 1 95.62 46 VAL B N 1
ATOM 1391 C CA . VAL B 1 46 ? 17.391 -18.062 -2.984 1 95.62 46 VAL B CA 1
ATOM 1392 C C . VAL B 1 46 ? 17.266 -16.594 -3.383 1 95.62 46 VAL B C 1
ATOM 1394 O O . VAL B 1 46 ? 17.219 -16.266 -4.57 1 95.62 46 VAL B O 1
ATOM 1397 N N . THR B 1 47 ? 17.234 -15.766 -2.342 1 96.56 47 THR B N 1
ATOM 1398 C CA . THR B 1 47 ? 17.125 -14.328 -2.596 1 96.56 47 THR B CA 1
ATOM 1399 C C . THR B 1 47 ? 18.344 -13.82 -3.35 1 96.56 47 THR B C 1
ATOM 1401 O O . THR B 1 47 ? 18.203 -13.117 -4.352 1 96.56 47 THR B O 1
ATOM 1404 N N . ALA B 1 48 ? 19.5 -14.172 -2.92 1 96.75 48 ALA B N 1
ATOM 1405 C CA . ALA B 1 48 ? 20.734 -13.758 -3.578 1 96.75 48 ALA B CA 1
ATOM 1406 C C . ALA B 1 48 ? 20.766 -14.234 -5.027 1 96.75 48 ALA B C 1
ATOM 1408 O O . ALA B 1 48 ? 21.219 -13.508 -5.918 1 96.75 48 ALA B O 1
ATOM 1409 N N . GLY B 1 49 ? 20.359 -15.461 -5.215 1 95.25 49 GLY B N 1
ATOM 1410 C CA . GLY B 1 49 ? 20.281 -15.992 -6.566 1 95.25 49 GLY B CA 1
ATOM 1411 C C . GLY B 1 49 ? 19.422 -15.164 -7.492 1 95.25 49 GLY B C 1
ATOM 1412 O O . GLY B 1 49 ? 19.766 -14.945 -8.656 1 95.25 49 GLY B O 1
ATOM 1413 N N . ARG B 1 50 ? 18.312 -14.609 -6.992 1 92.81 50 ARG B N 1
ATOM 1414 C CA . ARG B 1 50 ? 17.375 -13.805 -7.777 1 92.81 50 ARG B CA 1
ATOM 1415 C C . ARG B 1 50 ? 17.953 -12.43 -8.07 1 92.81 50 ARG B C 1
ATOM 1417 O O . ARG B 1 50 ? 17.547 -11.766 -9.023 1 92.81 50 ARG B O 1
ATOM 1424 N N . LEU B 1 51 ? 18.969 -11.977 -7.281 1 94.88 51 LEU B N 1
ATOM 1425 C CA . LEU B 1 51 ? 19.484 -10.617 -7.395 1 94.88 51 LEU B CA 1
ATOM 1426 C C . LEU B 1 51 ? 20.828 -10.609 -8.117 1 94.88 51 LEU B C 1
ATOM 1428 O O . LEU B 1 51 ? 21.5 -9.578 -8.172 1 94.88 51 LEU B O 1
ATOM 1432 N N . GLY B 1 52 ? 21.266 -11.617 -8.656 1 89.75 52 GLY B N 1
ATOM 1433 C CA . GLY B 1 52 ? 22.484 -11.609 -9.445 1 89.75 52 GLY B CA 1
ATOM 1434 C C . GLY B 1 52 ? 23.438 -12.75 -9.102 1 89.75 52 GLY B C 1
ATOM 1435 O O . GLY B 1 52 ? 24.594 -12.75 -9.516 1 89.75 52 GLY B O 1
ATOM 1436 N N . GLY B 1 53 ? 23.078 -13.594 -8.242 1 88.12 53 GLY B N 1
ATOM 1437 C CA . GLY B 1 53 ? 23.906 -14.758 -7.914 1 88.12 53 GLY B CA 1
ATOM 1438 C C . GLY B 1 53 ? 24.125 -14.93 -6.426 1 88.12 53 GLY B C 1
ATOM 1439 O O . GLY B 1 53 ? 24.281 -13.945 -5.695 1 88.12 53 GLY B O 1
ATOM 1440 N N . ALA B 1 54 ? 24.141 -16.172 -6.031 1 85.75 54 ALA B N 1
ATOM 1441 C CA . ALA B 1 54 ? 24.234 -16.531 -4.617 1 85.75 54 ALA B CA 1
ATOM 1442 C C . ALA B 1 54 ? 25.531 -16.031 -4.008 1 85.75 54 ALA B C 1
ATOM 1444 O O . ALA B 1 54 ? 25.594 -15.734 -2.811 1 85.75 54 ALA B O 1
ATOM 1445 N N . ASP B 1 55 ? 26.391 -16.047 -5.023 1 84.5 55 ASP B N 1
ATOM 1446 C CA . ASP B 1 55 ? 27.688 -15.539 -4.578 1 84.5 55 ASP B CA 1
ATOM 1447 C C . ASP B 1 55 ? 28.047 -14.242 -5.309 1 84.5 55 ASP B C 1
ATOM 1449 O O . ASP B 1 55 ? 27.5 -13.961 -6.379 1 84.5 55 ASP B O 1
ATOM 1453 N N . GLY B 1 56 ? 28.531 -13.062 -4.59 1 90.88 56 GLY B N 1
ATOM 1454 C CA . GLY B 1 56 ? 28.969 -11.812 -5.203 1 90.88 56 GLY B CA 1
ATOM 1455 C C . GLY B 1 56 ? 27.984 -10.68 -4.988 1 90.88 56 GLY B C 1
ATOM 1456 O O . GLY B 1 56 ? 27.594 -10.391 -3.854 1 90.88 56 GLY B O 1
ATOM 1457 N N . ILE B 1 57 ? 27.562 -10.211 -6.254 1 94.19 57 ILE B N 1
ATOM 1458 C CA . ILE B 1 57 ? 26.766 -8.984 -6.191 1 94.19 57 ILE B CA 1
ATOM 1459 C C . ILE B 1 57 ? 25.391 -9.289 -5.621 1 94.19 57 ILE B C 1
ATOM 1461 O O . ILE B 1 57 ? 24.797 -8.461 -4.914 1 94.19 57 ILE B O 1
ATOM 1465 N N . GLY B 1 58 ? 24.875 -10.539 -5.867 1 96.62 58 GLY B N 1
ATOM 1466 C CA . GLY B 1 58 ? 23.578 -10.93 -5.34 1 96.62 58 GLY B CA 1
ATOM 1467 C C . GLY B 1 58 ? 23.531 -10.992 -3.824 1 96.62 58 GLY B C 1
ATOM 1468 O O . GLY B 1 58 ? 22.562 -10.562 -3.203 1 96.62 58 GLY B O 1
ATOM 1469 N N . ALA B 1 59 ? 24.547 -11.508 -3.287 1 96.19 59 ALA B N 1
ATOM 1470 C CA . ALA B 1 59 ? 24.641 -11.609 -1.834 1 96.19 59 ALA B CA 1
ATOM 1471 C C . ALA B 1 59 ? 24.719 -10.227 -1.192 1 96.19 59 ALA B C 1
ATOM 1473 O O . ALA B 1 59 ? 24.141 -9.992 -0.13 1 96.19 59 ALA B O 1
ATOM 1474 N N . ILE B 1 60 ? 25.359 -9.352 -1.849 1 96.94 60 ILE B N 1
ATOM 1475 C CA . ILE B 1 60 ? 25.516 -7.996 -1.332 1 96.94 60 ILE B CA 1
ATOM 1476 C C . ILE B 1 60 ? 24.172 -7.277 -1.374 1 96.94 60 ILE B C 1
ATOM 1478 O O . ILE B 1 60 ? 23.766 -6.641 -0.396 1 96.94 60 ILE B O 1
ATOM 1482 N N . LEU B 1 61 ? 23.547 -7.445 -2.48 1 97.31 61 LEU B N 1
ATOM 1483 C CA . LEU B 1 61 ? 22.25 -6.805 -2.639 1 97.31 61 LEU B CA 1
ATOM 1484 C C . LEU B 1 61 ? 21.234 -7.387 -1.665 1 97.31 61 LEU B C 1
ATOM 1486 O O . LEU B 1 61 ? 20.422 -6.652 -1.085 1 97.31 61 LEU B O 1
ATOM 1490 N N . ALA B 1 62 ? 21.25 -8.68 -1.514 1 97.94 62 ALA B N 1
ATOM 1491 C CA . ALA B 1 62 ? 20.344 -9.32 -0.562 1 97.94 62 ALA B CA 1
ATOM 1492 C C . ALA B 1 62 ? 20.609 -8.836 0.859 1 97.94 62 ALA B C 1
ATOM 1494 O O . ALA B 1 62 ? 19.672 -8.531 1.602 1 97.94 62 ALA B O 1
ATOM 1495 N N . SER B 1 63 ? 21.875 -8.758 1.171 1 98.12 63 SER B N 1
ATOM 1496 C CA . SER B 1 63 ? 22.25 -8.273 2.498 1 98.12 63 SER B CA 1
ATOM 1497 C C . SER B 1 63 ? 21.797 -6.836 2.709 1 98.12 63 SER B C 1
ATOM 1499 O O . SER B 1 63 ? 21.312 -6.48 3.787 1 98.12 63 SER B O 1
ATOM 1501 N N . GLY B 1 64 ? 22.016 -6.027 1.685 1 98.38 64 GLY B N 1
ATOM 1502 C CA . GLY B 1 64 ? 21.562 -4.652 1.749 1 98.38 64 GLY B CA 1
ATOM 1503 C C . GLY B 1 64 ? 20.062 -4.535 1.912 1 98.38 64 GLY B C 1
ATOM 1504 O O . GLY B 1 64 ? 19.578 -3.721 2.703 1 98.38 64 GLY B O 1
ATOM 1505 N N . ALA B 1 65 ? 19.344 -5.355 1.203 1 98.62 65 ALA B N 1
ATOM 1506 C CA . ALA B 1 65 ? 17.891 -5.352 1.302 1 98.62 65 ALA B CA 1
ATOM 1507 C C . ALA B 1 65 ? 17.422 -5.727 2.709 1 98.62 65 ALA B C 1
ATOM 1509 O O . ALA B 1 65 ? 16.531 -5.086 3.271 1 98.62 65 ALA B O 1
ATOM 1510 N N . ILE B 1 66 ? 18.016 -6.727 3.244 1 98.81 66 ILE B N 1
ATOM 1511 C CA . ILE B 1 66 ? 17.703 -7.191 4.59 1 98.81 66 ILE B CA 1
ATOM 1512 C C . ILE B 1 66 ? 17.938 -6.07 5.594 1 98.81 66 ILE B C 1
ATOM 1514 O O . ILE B 1 66 ? 17.094 -5.777 6.434 1 98.81 66 ILE B O 1
ATOM 1518 N N . ALA B 1 67 ? 19.062 -5.422 5.457 1 98.81 67 ALA B N 1
ATOM 1519 C CA . ALA B 1 67 ? 19.438 -4.34 6.367 1 98.81 67 ALA B CA 1
ATOM 1520 C C . ALA B 1 67 ? 18.422 -3.195 6.289 1 98.81 67 ALA B C 1
ATOM 1522 O O . ALA B 1 67 ? 17.984 -2.682 7.316 1 98.81 67 ALA B O 1
ATOM 1523 N N . VAL B 1 68 ? 18.109 -2.852 5.141 1 98.81 68 VAL B N 1
ATOM 1524 C CA . VAL B 1 68 ? 17.188 -1.739 4.922 1 98.81 68 VAL B CA 1
ATOM 1525 C C . VAL B 1 68 ? 15.805 -2.098 5.465 1 98.81 68 VAL B C 1
ATOM 1527 O O . VAL B 1 68 ? 15.195 -1.32 6.207 1 98.81 68 VAL B O 1
ATOM 1530 N N . GLU B 1 69 ? 15.344 -3.266 5.109 1 98.94 69 GLU B N 1
ATOM 1531 C CA . GLU B 1 69 ? 13.984 -3.658 5.473 1 98.94 69 GLU B CA 1
ATOM 1532 C C . GLU B 1 69 ? 13.844 -3.838 6.98 1 98.94 69 GLU B C 1
ATOM 1534 O O . GLU B 1 69 ? 12.922 -3.295 7.594 1 98.94 69 GLU B O 1
ATOM 1539 N N . LEU B 1 70 ? 14.734 -4.531 7.57 1 98.88 70 LEU B N 1
ATOM 1540 C CA . LEU B 1 70 ? 14.641 -4.766 9.008 1 98.88 70 LEU B CA 1
ATOM 1541 C C . LEU B 1 70 ? 14.977 -3.496 9.789 1 98.88 70 LEU B C 1
ATOM 1543 O O . LEU B 1 70 ? 14.273 -3.143 10.734 1 98.88 70 LEU B O 1
ATOM 1547 N N . GLY B 1 71 ? 16.047 -2.832 9.375 1 98.81 71 GLY B N 1
ATOM 1548 C CA . GLY B 1 71 ? 16.453 -1.618 10.07 1 98.81 71 GLY B CA 1
ATOM 1549 C C . GLY B 1 71 ? 15.414 -0.519 10.008 1 98.81 71 GLY B C 1
ATOM 1550 O O . GLY B 1 71 ? 15 0.013 11.039 1 98.81 71 GLY B O 1
ATOM 1551 N N . CYS B 1 72 ? 15 -0.204 8.812 1 98.81 72 CYS B N 1
ATOM 1552 C CA . CYS B 1 72 ? 14.039 0.878 8.641 1 98.81 72 CYS B CA 1
ATOM 1553 C C . CYS B 1 72 ? 12.656 0.462 9.133 1 98.81 72 CYS B C 1
ATOM 1555 O O . CYS B 1 72 ? 11.891 1.294 9.625 1 98.81 72 CYS B O 1
ATOM 1557 N N . GLY B 1 73 ? 12.312 -0.869 8.977 1 98.75 73 GLY B N 1
ATOM 1558 C CA . GLY B 1 73 ? 11.07 -1.353 9.555 1 98.75 73 GLY B CA 1
ATOM 1559 C C . GLY B 1 73 ? 10.984 -1.148 11.055 1 98.75 73 GLY B C 1
ATOM 1560 O O . GLY B 1 73 ? 9.977 -0.654 11.562 1 98.75 73 GLY B O 1
ATOM 1561 N N . VAL B 1 74 ? 11.992 -1.449 11.719 1 98.5 74 VAL B N 1
ATOM 1562 C CA . VAL B 1 74 ? 12.047 -1.286 13.172 1 98.5 74 VAL B CA 1
ATOM 1563 C C . VAL B 1 74 ? 12.016 0.199 13.523 1 98.5 74 VAL B C 1
ATOM 1565 O O . VAL B 1 74 ? 11.336 0.603 14.469 1 98.5 74 VAL B O 1
ATOM 1568 N N . ALA B 1 75 ? 12.734 1.009 12.781 1 97.88 75 ALA B N 1
ATOM 1569 C CA . ALA B 1 75 ? 12.734 2.453 13.008 1 97.88 75 ALA B CA 1
ATOM 1570 C C . ALA B 1 75 ? 11.328 3.025 12.906 1 97.88 75 ALA B C 1
ATOM 1572 O O . ALA B 1 75 ? 10.938 3.879 13.711 1 97.88 75 ALA B O 1
ATOM 1573 N N . LEU B 1 76 ? 10.57 2.559 11.938 1 98.19 76 LEU B N 1
ATOM 1574 C CA . LEU B 1 76 ? 9.203 3.033 11.781 1 98.19 76 LEU B CA 1
ATOM 1575 C C . LEU B 1 76 ? 8.336 2.617 12.961 1 98.19 76 LEU B C 1
ATOM 1577 O O . LEU B 1 76 ? 7.527 3.406 13.453 1 98.19 76 LEU B O 1
ATOM 1581 N N . VAL B 1 77 ? 8.492 1.386 13.43 1 97.94 77 VAL B N 1
ATOM 1582 C CA . VAL B 1 77 ? 7.703 0.897 14.555 1 97.94 77 VAL B CA 1
ATOM 1583 C C . VAL B 1 77 ? 7.984 1.751 15.789 1 97.94 77 VAL B C 1
ATOM 1585 O O . VAL B 1 77 ? 7.055 2.148 16.5 1 97.94 77 VAL B O 1
ATOM 1588 N N . LEU B 1 78 ? 9.188 2.129 15.961 1 96.69 78 LEU B N 1
ATOM 1589 C CA . LEU B 1 78 ? 9.594 2.848 17.156 1 96.69 78 LEU B CA 1
ATOM 1590 C C . LEU B 1 78 ? 9.414 4.352 16.984 1 96.69 78 LEU B C 1
ATOM 1592 O O . LEU B 1 78 ? 9.414 5.102 17.969 1 96.69 78 LEU B O 1
ATOM 1596 N N . GLY B 1 79 ? 9.312 4.797 15.805 1 95.38 79 GLY B N 1
ATOM 1597 C CA . GLY B 1 79 ? 9.234 6.219 15.5 1 95.38 79 GLY B CA 1
ATOM 1598 C C . GLY B 1 79 ? 10.57 6.93 15.609 1 95.38 79 GLY B C 1
ATOM 1599 O O . GLY B 1 79 ? 10.617 8.156 15.711 1 95.38 79 GLY B O 1
ATOM 1600 N N . LEU B 1 80 ? 11.602 6.082 15.648 1 92.56 80 LEU B N 1
ATOM 1601 C CA . LEU B 1 80 ? 12.953 6.621 15.68 1 92.56 80 LEU B CA 1
ATOM 1602 C C . LEU B 1 80 ? 13.477 6.891 14.273 1 92.56 80 LEU B C 1
ATOM 1604 O O . LEU B 1 80 ? 13.562 5.973 13.453 1 92.56 80 LEU B O 1
ATOM 1608 N N . PHE B 1 81 ? 13.805 8.164 13.93 1 93.81 81 PHE B N 1
ATOM 1609 C CA . PHE B 1 81 ? 14.258 8.531 12.594 1 93.81 81 PHE B CA 1
ATOM 1610 C C . PHE B 1 81 ? 13.211 8.164 11.547 1 93.81 81 PHE B C 1
ATOM 1612 O O . PHE B 1 81 ? 13.547 7.625 10.492 1 93.81 81 PHE B O 1
ATOM 1619 N N . ALA B 1 82 ? 11.969 8.383 11.922 1 95.31 82 ALA B N 1
ATOM 1620 C CA . ALA B 1 82 ? 10.859 7.938 11.078 1 95.31 82 ALA B CA 1
ATOM 1621 C C . ALA B 1 82 ? 10.922 8.602 9.703 1 95.31 82 ALA B C 1
ATOM 1623 O O . ALA B 1 82 ? 10.648 7.965 8.688 1 95.31 82 ALA B O 1
ATOM 1624 N N . ARG B 1 83 ? 11.297 9.852 9.656 1 95.75 83 ARG B N 1
ATOM 1625 C CA . ARG B 1 83 ? 11.383 10.555 8.383 1 95.75 83 ARG B CA 1
ATOM 1626 C C . ARG B 1 83 ? 12.445 9.922 7.484 1 95.75 83 ARG B C 1
ATOM 1628 O O . ARG B 1 83 ? 12.18 9.633 6.316 1 95.75 83 ARG B O 1
ATOM 1635 N N . GLN B 1 84 ? 13.594 9.695 8.023 1 97.12 84 GLN B N 1
ATOM 1636 C CA . GLN B 1 84 ? 14.695 9.117 7.262 1 97.12 84 GLN B CA 1
ATOM 1637 C C . GLN B 1 84 ? 14.383 7.68 6.84 1 97.12 84 GLN B C 1
ATOM 1639 O O . GLN B 1 84 ? 14.648 7.289 5.703 1 97.12 84 GLN B O 1
ATOM 1644 N N . ALA B 1 85 ? 13.828 6.914 7.789 1 98.31 85 ALA B N 1
ATOM 1645 C CA . ALA B 1 85 ? 13.445 5.539 7.473 1 98.31 85 ALA B CA 1
ATOM 1646 C C . ALA B 1 85 ? 12.438 5.492 6.336 1 98.31 85 ALA B C 1
ATOM 1648 O O . ALA B 1 85 ? 12.547 4.664 5.43 1 98.31 85 ALA B O 1
ATOM 1649 N N . ALA B 1 86 ? 11.5 6.383 6.363 1 98.56 86 ALA B N 1
ATOM 1650 C CA . ALA B 1 86 ? 10.477 6.43 5.324 1 98.56 86 ALA B CA 1
ATOM 1651 C C . ALA B 1 86 ? 11.086 6.781 3.971 1 98.56 86 ALA B C 1
ATOM 1653 O O . ALA B 1 86 ? 10.695 6.219 2.943 1 98.56 86 ALA B O 1
ATOM 1654 N N . VAL B 1 87 ? 12.008 7.684 3.918 1 98.31 87 VAL B N 1
ATOM 1655 C CA . VAL B 1 87 ? 12.648 8.078 2.67 1 98.31 87 VAL B CA 1
ATOM 1656 C C . VAL B 1 87 ? 13.453 6.902 2.111 1 98.31 87 VAL B C 1
ATOM 1658 O O . VAL B 1 87 ? 13.391 6.613 0.914 1 98.31 87 VAL B O 1
ATOM 1661 N N . VAL B 1 88 ? 14.18 6.227 2.959 1 98.81 88 VAL B N 1
ATOM 1662 C CA . VAL B 1 88 ? 14.977 5.082 2.529 1 98.81 88 VAL B CA 1
ATOM 1663 C C . VAL B 1 88 ? 14.062 3.986 1.994 1 98.81 88 VAL B C 1
ATOM 1665 O O . VAL B 1 88 ? 14.312 3.426 0.924 1 98.81 88 VAL B O 1
ATOM 1668 N N . LEU B 1 89 ? 13.008 3.701 2.713 1 98.94 89 LEU B N 1
ATOM 1669 C CA . LEU B 1 89 ? 12.078 2.668 2.279 1 98.94 89 LEU B CA 1
ATOM 1670 C C . LEU B 1 89 ? 11.336 3.1 1.015 1 98.94 89 LEU B C 1
ATOM 1672 O O . LEU B 1 89 ? 10.977 2.262 0.184 1 98.94 89 LEU B O 1
ATOM 1676 N N . PHE B 1 90 ? 11.102 4.402 0.895 1 98.88 90 PHE B N 1
ATOM 1677 C CA . PHE B 1 90 ? 10.523 4.934 -0.334 1 98.88 90 PHE B CA 1
ATOM 1678 C C . PHE B 1 90 ? 11.391 4.582 -1.536 1 98.88 90 PHE B C 1
ATOM 1680 O O . PHE B 1 90 ? 10.906 4.02 -2.518 1 98.88 90 PHE B O 1
ATOM 1687 N N . LEU B 1 91 ? 12.648 4.832 -1.442 1 98.88 91 LEU B N 1
ATOM 1688 C CA . LEU B 1 91 ? 13.586 4.543 -2.523 1 98.88 91 LEU B CA 1
ATOM 1689 C C . LEU B 1 91 ? 13.727 3.039 -2.736 1 98.88 91 LEU B C 1
ATOM 1691 O O . LEU B 1 91 ? 13.766 2.57 -3.875 1 98.88 91 LEU B O 1
ATOM 1695 N N . PHE B 1 92 ? 13.789 2.32 -1.675 1 98.88 92 PHE B N 1
ATOM 1696 C CA . PHE B 1 92 ? 13.859 0.866 -1.747 1 98.88 92 PHE B CA 1
ATOM 1697 C C . PHE B 1 92 ? 12.648 0.303 -2.488 1 98.88 92 PHE B C 1
ATOM 1699 O O . PHE B 1 92 ? 12.797 -0.564 -3.352 1 98.88 92 PHE B O 1
ATOM 1706 N N . THR B 1 93 ? 11.469 0.817 -2.131 1 98.88 93 THR B N 1
ATOM 1707 C CA . THR B 1 93 ? 10.234 0.323 -2.721 1 98.88 93 THR B CA 1
ATOM 1708 C C . THR B 1 93 ? 10.18 0.634 -4.215 1 98.88 93 THR B C 1
ATOM 1710 O O . THR B 1 93 ? 9.68 -0.166 -5.004 1 98.88 93 THR B O 1
ATOM 1713 N N . ILE B 1 94 ? 10.727 1.771 -4.609 1 98.81 94 ILE B N 1
ATOM 1714 C CA . ILE B 1 94 ? 10.82 2.07 -6.031 1 98.81 94 ILE B CA 1
ATOM 1715 C C . ILE B 1 94 ? 11.672 1.009 -6.73 1 98.81 94 ILE B C 1
ATOM 1717 O O . ILE B 1 94 ? 11.242 0.419 -7.723 1 98.81 94 ILE B O 1
ATOM 1721 N N . ALA B 1 95 ? 12.828 0.728 -6.168 1 98.12 95 ALA B N 1
ATOM 1722 C CA . ALA B 1 95 ? 13.75 -0.239 -6.766 1 98.12 95 ALA B CA 1
ATOM 1723 C C . ALA B 1 95 ? 13.133 -1.634 -6.801 1 98.12 95 ALA B C 1
ATOM 1725 O O . ALA B 1 95 ? 13.164 -2.311 -7.832 1 98.12 95 ALA B O 1
ATOM 1726 N N . ALA B 1 96 ? 12.562 -2.072 -5.676 1 97.75 96 ALA B N 1
ATOM 1727 C CA . ALA B 1 96 ? 11.961 -3.4 -5.59 1 97.75 96 ALA B CA 1
ATOM 1728 C C . ALA B 1 96 ? 10.797 -3.541 -6.566 1 97.75 96 ALA B C 1
ATOM 1730 O O . ALA B 1 96 ? 10.617 -4.594 -7.18 1 97.75 96 ALA B O 1
ATOM 1731 N N . THR B 1 97 ? 10.008 -2.471 -6.691 1 98.5 97 THR B N 1
ATOM 1732 C CA . THR B 1 97 ? 8.852 -2.49 -7.586 1 98.5 97 THR B CA 1
ATOM 1733 C C . THR B 1 97 ? 9.297 -2.672 -9.039 1 98.5 97 THR B C 1
ATOM 1735 O O . THR B 1 97 ? 8.758 -3.514 -9.758 1 98.5 97 THR B O 1
ATOM 1738 N N . LEU B 1 98 ? 10.305 -1.923 -9.461 1 97.75 98 LEU B N 1
ATOM 1739 C CA . LEU B 1 98 ? 10.781 -1.984 -10.836 1 97.75 98 LEU B CA 1
ATOM 1740 C C . LEU B 1 98 ? 11.477 -3.314 -11.109 1 97.75 98 LEU B C 1
ATOM 1742 O O . LEU B 1 98 ? 11.438 -3.822 -12.227 1 97.75 98 LEU B O 1
ATOM 1746 N N . MET B 1 99 ? 12.031 -3.92 -10.109 1 95.06 99 MET B N 1
ATOM 1747 C CA . MET B 1 99 ? 12.789 -5.16 -10.273 1 95.06 99 MET B CA 1
ATOM 1748 C C . MET B 1 99 ? 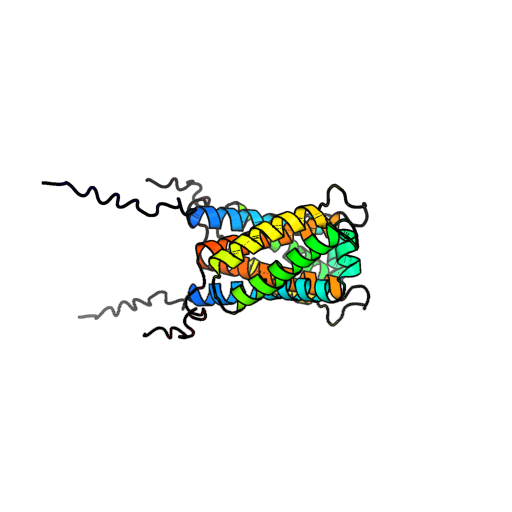11.859 -6.367 -10.234 1 95.06 99 MET B C 1
ATOM 1750 O O . MET B 1 99 ? 12.039 -7.328 -10.984 1 95.06 99 MET B O 1
ATOM 1754 N N . PHE B 1 100 ? 10.828 -6.301 -9.359 1 95.56 100 PHE B N 1
ATOM 1755 C CA . PHE B 1 100 ? 10.133 -7.547 -9.062 1 95.56 100 PHE B CA 1
ATOM 1756 C C . PHE B 1 100 ? 8.664 -7.465 -9.484 1 95.56 100 PHE B C 1
ATOM 1758 O O . PHE B 1 100 ? 7.961 -8.477 -9.5 1 95.56 100 PHE B O 1
ATOM 1765 N N . HIS B 1 101 ? 8.172 -6.262 -9.789 1 97.69 101 HIS B N 1
ATOM 1766 C CA . HIS B 1 101 ? 6.77 -6.125 -10.164 1 97.69 101 HIS B CA 1
ATOM 1767 C C . HIS B 1 101 ? 6.629 -5.418 -11.508 1 97.69 101 HIS B C 1
ATOM 1769 O O . HIS B 1 101 ? 5.695 -4.637 -11.711 1 97.69 101 HIS B O 1
ATOM 1775 N N . ASN B 1 102 ? 7.641 -5.637 -12.367 1 96.62 102 ASN B N 1
ATOM 1776 C CA . ASN B 1 102 ? 7.582 -5.109 -13.727 1 96.62 102 ASN B CA 1
ATOM 1777 C C . ASN B 1 102 ? 6.621 -5.918 -14.594 1 96.62 102 ASN B C 1
ATOM 1779 O O . ASN B 1 102 ? 7.051 -6.754 -15.391 1 96.62 102 ASN B O 1
ATOM 1783 N N . PHE B 1 103 ? 5.379 -5.504 -14.594 1 97.44 103 PHE B N 1
ATOM 1784 C CA . PHE B 1 103 ? 4.312 -6.258 -15.242 1 97.44 103 PHE B CA 1
ATOM 1785 C C . PHE B 1 103 ? 4.516 -6.297 -16.75 1 97.44 103 PHE B C 1
ATOM 1787 O O . PHE B 1 103 ? 4.059 -7.227 -17.422 1 97.44 103 PHE B O 1
ATOM 1794 N N . TRP B 1 104 ? 5.246 -5.371 -17.328 1 97.69 104 TRP B N 1
ATOM 1795 C CA . TRP B 1 104 ? 5.473 -5.301 -18.766 1 97.69 104 TRP B CA 1
ATOM 1796 C C . TRP B 1 104 ? 6.449 -6.379 -19.219 1 97.69 104 TRP B C 1
ATOM 1798 O O . TRP B 1 104 ? 6.57 -6.656 -20.422 1 97.69 104 TRP B O 1
ATOM 1808 N N . ALA B 1 105 ? 7.152 -6.992 -18.375 1 96.38 105 ALA B N 1
ATOM 1809 C CA . ALA B 1 105 ? 8.117 -8.039 -18.688 1 96.38 105 ALA B CA 1
ATOM 1810 C C . ALA B 1 105 ? 7.684 -9.383 -18.094 1 96.38 105 ALA B C 1
ATOM 1812 O O . ALA B 1 105 ? 8.422 -10.367 -18.172 1 96.38 105 ALA B O 1
ATOM 1813 N N . ALA B 1 106 ? 6.469 -9.438 -17.5 1 96.44 106 ALA B N 1
ATOM 1814 C CA . ALA B 1 106 ? 6 -10.648 -16.828 1 96.44 106 ALA B CA 1
ATOM 1815 C C . ALA B 1 106 ? 5.375 -11.625 -17.828 1 96.44 106 ALA B C 1
ATOM 1817 O O . ALA B 1 106 ? 4.82 -11.211 -18.844 1 96.44 106 ALA B O 1
ATOM 1818 N N . PRO B 1 107 ? 5.535 -12.953 -17.484 1 96.69 107 PRO B N 1
ATOM 1819 C CA . PRO B 1 107 ? 4.734 -13.898 -18.281 1 96.69 107 PRO B CA 1
ATOM 1820 C C . PRO B 1 107 ? 3.244 -13.57 -18.25 1 96.69 107 PRO B C 1
ATOM 1822 O O . PRO B 1 107 ? 2.746 -13.016 -17.266 1 96.69 107 PRO B O 1
ATOM 1825 N N . GLU B 1 108 ? 2.633 -13.945 -19.266 1 96.19 108 GLU B N 1
ATOM 1826 C CA . GLU B 1 108 ? 1.234 -13.578 -19.484 1 96.19 108 GLU B CA 1
ATOM 1827 C C . GLU B 1 108 ? 0.386 -13.93 -18.25 1 96.19 108 GLU B C 1
ATOM 1829 O O . GLU B 1 108 ? -0.426 -13.117 -17.812 1 96.19 108 GLU B O 1
ATOM 1834 N N . ALA B 1 109 ? 0.618 -15.125 -17.688 1 95.56 109 ALA B N 1
ATOM 1835 C CA . ALA B 1 109 ? -0.2 -15.617 -16.578 1 95.56 109 ALA B CA 1
ATOM 1836 C C . ALA B 1 109 ? 0.006 -14.773 -15.328 1 95.56 109 ALA B C 1
ATOM 1838 O O . ALA B 1 109 ? -0.795 -14.836 -14.391 1 95.56 109 ALA B O 1
ATOM 1839 N N . GLN B 1 110 ? 1.037 -13.906 -15.305 1 96.44 110 GLN B N 1
ATOM 1840 C CA . GLN B 1 110 ? 1.385 -13.172 -14.094 1 96.44 110 GLN B CA 1
ATOM 1841 C C . GLN B 1 110 ? 1.164 -11.672 -14.281 1 96.44 110 GLN B C 1
ATOM 1843 O O . GLN B 1 110 ? 1.339 -10.891 -13.344 1 96.44 110 GLN B O 1
ATOM 1848 N N . VAL B 1 111 ? 0.738 -11.219 -15.438 1 97.5 111 VAL B N 1
ATOM 1849 C CA . VAL B 1 111 ? 0.659 -9.805 -15.766 1 97.5 111 VAL B CA 1
ATOM 1850 C C . VAL B 1 111 ? -0.314 -9.102 -14.82 1 97.5 111 VAL B C 1
ATOM 1852 O O . VAL B 1 111 ? 0.01 -8.062 -14.242 1 97.5 111 VAL B O 1
ATOM 1855 N N . VAL B 1 112 ? -1.473 -9.688 -14.578 1 96.38 112 VAL B N 1
ATOM 1856 C CA . VAL B 1 112 ? -2.484 -9.047 -13.742 1 96.38 112 VAL B CA 1
ATOM 1857 C C . VAL B 1 112 ? -1.984 -8.969 -12.297 1 96.38 112 VAL B C 1
ATOM 1859 O O . VAL B 1 112 ? -2.053 -7.906 -11.672 1 96.38 112 VAL B O 1
ATOM 1862 N N . THR B 1 113 ? -1.467 -10.102 -11.812 1 96.25 113 THR B N 1
ATOM 1863 C CA . THR B 1 113 ? -0.969 -10.141 -10.438 1 96.25 113 THR B CA 1
ATOM 1864 C C . THR B 1 113 ? 0.161 -9.133 -10.242 1 96.25 113 THR B C 1
ATOM 1866 O O . THR B 1 113 ? 0.181 -8.398 -9.258 1 96.25 113 THR B O 1
ATOM 1869 N N . GLN B 1 114 ? 1.063 -9.047 -11.227 1 98.12 114 GLN B N 1
ATOM 1870 C CA . GLN B 1 114 ? 2.188 -8.125 -11.102 1 98.12 114 GLN B CA 1
ATOM 1871 C C . GLN B 1 114 ? 1.731 -6.676 -11.25 1 98.12 114 GLN B C 1
ATOM 1873 O O . GLN B 1 114 ? 2.289 -5.777 -10.625 1 98.12 114 GLN B O 1
ATOM 1878 N N . THR B 1 115 ? 0.75 -6.434 -12.086 1 98.5 115 THR B N 1
ATOM 1879 C CA . THR B 1 115 ? 0.198 -5.09 -12.219 1 98.5 115 THR B CA 1
ATOM 1880 C C . THR B 1 115 ? -0.41 -4.621 -10.898 1 98.5 115 THR B C 1
ATOM 1882 O O . THR B 1 115 ? -0.167 -3.494 -10.469 1 98.5 115 THR B O 1
ATOM 1885 N N . ILE B 1 116 ? -1.141 -5.496 -10.25 1 98.19 116 ILE B N 1
ATOM 1886 C CA . ILE B 1 116 ? -1.771 -5.168 -8.977 1 98.19 116 ILE B CA 1
ATOM 1887 C C . ILE B 1 116 ? -0.699 -4.898 -7.922 1 98.19 116 ILE B C 1
ATOM 1889 O O . ILE B 1 116 ? -0.782 -3.914 -7.184 1 98.19 116 ILE B O 1
ATOM 1893 N N . ASN B 1 117 ? 0.277 -5.77 -7.875 1 98.56 117 ASN B N 1
ATOM 1894 C CA . ASN B 1 117 ? 1.359 -5.555 -6.922 1 98.56 117 ASN B CA 1
ATOM 1895 C C . ASN B 1 117 ? 2.09 -4.242 -7.188 1 98.56 117 ASN B C 1
ATOM 1897 O O . ASN B 1 117 ? 2.479 -3.543 -6.25 1 98.56 117 ASN B O 1
ATOM 1901 N N . PHE B 1 118 ? 2.332 -3.914 -8.492 1 98.81 118 PHE B N 1
ATOM 1902 C CA . PHE B 1 118 ? 2.941 -2.643 -8.875 1 98.81 118 PHE B CA 1
ATOM 1903 C C . PHE B 1 118 ? 2.123 -1.472 -8.344 1 98.81 118 PHE B C 1
ATOM 1905 O O . PHE B 1 118 ? 2.67 -0.555 -7.727 1 98.81 118 PHE B O 1
ATOM 1912 N N . MET B 1 119 ? 0.869 -1.531 -8.531 1 98.75 119 MET B N 1
ATOM 1913 C CA . MET B 1 119 ? -0.007 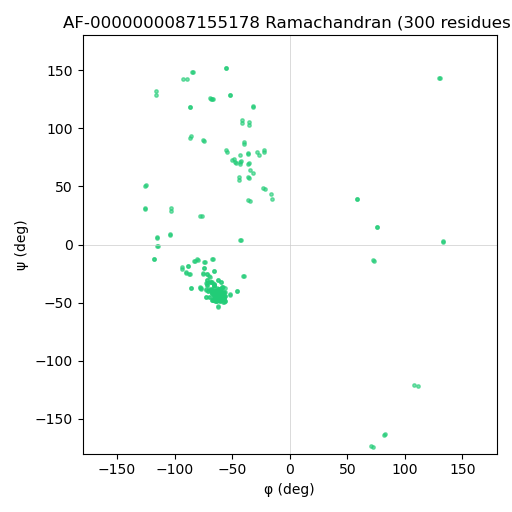-0.435 -8.125 1 98.75 119 MET B CA 1
ATOM 1914 C C . MET B 1 119 ? -0.124 -0.361 -6.609 1 98.75 119 MET B C 1
ATOM 1916 O O . MET B 1 119 ? -0.235 0.728 -6.043 1 98.75 119 MET B O 1
ATOM 1920 N N . LYS B 1 120 ? -0.212 -1.505 -5.922 1 98.88 120 LYS B N 1
ATOM 1921 C CA . LYS B 1 120 ? -0.185 -1.48 -4.465 1 98.88 120 LYS B CA 1
ATOM 1922 C C . LYS B 1 120 ? 1.071 -0.784 -3.949 1 98.88 120 LYS B C 1
ATOM 1924 O O . LYS B 1 120 ? 0.999 0.047 -3.041 1 98.88 120 LYS B O 1
ATOM 1929 N N . ASN B 1 121 ? 2.217 -1.143 -4.578 1 98.88 121 ASN B N 1
ATOM 1930 C CA . ASN B 1 121 ? 3.463 -0.503 -4.172 1 98.88 121 ASN B CA 1
ATOM 1931 C C . ASN B 1 121 ? 3.436 1 -4.441 1 98.88 121 ASN B C 1
ATOM 1933 O O . ASN B 1 121 ? 3.992 1.782 -3.668 1 98.88 121 ASN B O 1
ATOM 1937 N N . LEU B 1 122 ? 2.846 1.387 -5.531 1 98.81 122 LEU B N 1
ATOM 1938 C CA . LEU B 1 122 ? 2.678 2.811 -5.797 1 98.81 122 LEU B CA 1
ATOM 1939 C C . LEU B 1 122 ? 1.908 3.486 -4.664 1 98.81 122 LEU B C 1
ATOM 1941 O O . LEU B 1 122 ? 2.287 4.57 -4.211 1 98.81 122 LEU B O 1
ATOM 1945 N N . GLY B 1 123 ? 0.829 2.857 -4.227 1 98.81 123 GLY B N 1
ATOM 1946 C CA . GLY B 1 123 ? 0.089 3.367 -3.082 1 98.81 123 GLY B CA 1
ATOM 1947 C C . GLY B 1 123 ? 0.922 3.436 -1.816 1 98.81 123 GLY B C 1
ATOM 1948 O O . GLY B 1 123 ? 0.809 4.391 -1.044 1 98.81 123 GLY B O 1
ATOM 1949 N N . LEU B 1 124 ? 1.752 2.441 -1.629 1 98.94 124 LEU B N 1
ATOM 1950 C CA . LEU B 1 124 ? 2.623 2.414 -0.458 1 98.94 124 LEU B CA 1
ATOM 1951 C C . LEU B 1 124 ? 3.641 3.547 -0.511 1 98.94 124 LEU B C 1
ATOM 1953 O O . LEU B 1 124 ? 4.023 4.09 0.526 1 98.94 124 LEU B O 1
ATOM 1957 N N . LEU B 1 125 ? 4.102 3.906 -1.74 1 98.88 125 LEU B N 1
ATOM 1958 C CA . LEU B 1 125 ? 4.973 5.07 -1.88 1 98.88 125 LEU B CA 1
ATOM 1959 C C . LEU B 1 125 ? 4.281 6.328 -1.369 1 98.88 125 LEU B C 1
ATOM 1961 O O . LEU B 1 125 ? 4.926 7.199 -0.781 1 98.88 125 LEU B O 1
ATOM 1965 N N . GLY B 1 126 ? 2.99 6.395 -1.603 1 98.44 126 GLY B N 1
ATOM 1966 C CA . GLY B 1 126 ? 2.23 7.504 -1.047 1 98.44 126 GLY B CA 1
ATOM 1967 C C . GLY B 1 126 ? 2.252 7.539 0.47 1 98.44 126 GLY B C 1
ATOM 1968 O O . GLY B 1 126 ? 2.426 8.602 1.068 1 98.44 126 GLY B O 1
ATOM 1969 N N . ALA B 1 127 ? 2.08 6.395 1.043 1 98.44 127 ALA B N 1
ATOM 1970 C CA . ALA B 1 127 ? 2.125 6.293 2.5 1 98.44 127 ALA B CA 1
ATOM 1971 C C . ALA B 1 127 ? 3.488 6.719 3.037 1 98.44 127 ALA B C 1
ATOM 1973 O O . ALA B 1 127 ? 3.572 7.504 3.984 1 98.44 127 ALA B O 1
ATOM 1974 N N . LEU B 1 128 ? 4.504 6.227 2.434 1 98.75 128 LEU B N 1
ATOM 1975 C CA . LEU B 1 128 ? 5.863 6.516 2.875 1 98.75 128 LEU B CA 1
ATOM 1976 C C . LEU B 1 128 ? 6.188 7.996 2.699 1 98.75 128 LEU B C 1
ATOM 1978 O O . LEU B 1 128 ? 6.848 8.594 3.551 1 98.75 128 LEU B O 1
ATOM 1982 N N . ALA B 1 129 ? 5.762 8.602 1.618 1 98.19 129 ALA B N 1
ATOM 1983 C CA . ALA B 1 129 ? 5.973 10.023 1.396 1 98.19 129 ALA B CA 1
ATOM 1984 C C . ALA B 1 129 ? 5.277 10.859 2.471 1 98.19 129 ALA B C 1
ATOM 1986 O O . ALA B 1 129 ? 5.848 11.828 2.98 1 98.19 129 ALA B O 1
ATOM 1987 N N . LEU B 1 130 ? 4.098 10.438 2.824 1 96.75 130 LEU B N 1
ATOM 1988 C CA . LEU B 1 130 ? 3.342 11.172 3.836 1 96.75 130 LEU B CA 1
ATOM 1989 C C . LEU B 1 130 ? 3.986 11.016 5.207 1 96.75 130 LEU B C 1
ATOM 1991 O O . LEU B 1 130 ? 4.035 11.977 5.984 1 96.75 130 LEU B O 1
ATOM 1995 N N . ILE B 1 131 ? 4.457 9.883 5.469 1 96.62 131 ILE B N 1
ATOM 1996 C CA . ILE B 1 131 ? 5.16 9.68 6.73 1 96.62 131 ILE B CA 1
ATOM 1997 C C . ILE B 1 131 ? 6.434 10.523 6.75 1 96.62 131 ILE B C 1
ATOM 1999 O O . ILE B 1 131 ? 6.762 11.141 7.77 1 96.62 131 ILE B O 1
ATOM 2003 N N . ALA B 1 132 ? 7.141 10.578 5.641 1 96.5 132 ALA B N 1
ATOM 2004 C CA . ALA B 1 132 ? 8.398 11.312 5.555 1 96.5 132 ALA B CA 1
ATOM 2005 C C . ALA B 1 132 ? 8.18 12.797 5.836 1 96.5 132 ALA B C 1
ATOM 2007 O O . ALA B 1 132 ? 8.977 13.43 6.531 1 96.5 132 ALA B O 1
ATOM 2008 N N . VAL B 1 133 ? 7.094 13.344 5.375 1 93.38 133 VAL B N 1
ATOM 2009 C CA . VAL B 1 133 ? 6.914 14.789 5.477 1 93.38 133 VAL B CA 1
ATOM 2010 C C . VAL B 1 133 ? 6.281 15.141 6.824 1 93.38 133 VAL B C 1
ATOM 2012 O O . VAL B 1 133 ? 6.445 16.25 7.324 1 93.38 133 VAL B O 1
ATOM 2015 N N . ASN B 1 134 ? 5.539 14.172 7.422 1 90.06 134 ASN B N 1
ATOM 2016 C CA . ASN B 1 134 ? 4.859 14.469 8.68 1 90.06 134 ASN B CA 1
ATOM 2017 C C . ASN B 1 134 ? 5.703 14.07 9.883 1 90.06 134 ASN B C 1
ATOM 2019 O O . ASN B 1 134 ? 5.477 14.555 10.992 1 90.06 134 ASN B O 1
ATOM 2023 N N . GLY B 1 135 ? 6.68 13.18 9.648 1 83.94 135 GLY B N 1
ATOM 2024 C CA . GLY B 1 135 ? 7.566 12.812 10.742 1 83.94 135 GLY B CA 1
ATOM 2025 C C . GLY B 1 135 ? 6.984 11.75 11.656 1 83.94 135 GLY B C 1
ATOM 2026 O O . GLY B 1 135 ? 6.066 11.023 11.258 1 83.94 135 GLY B O 1
ATOM 2027 N N . PRO B 1 136 ? 7.566 11.609 12.812 1 82.81 136 PRO B N 1
ATOM 2028 C CA . PRO B 1 136 ? 7.238 10.477 13.68 1 82.81 136 PRO B CA 1
ATOM 2029 C C . PRO B 1 136 ? 5.938 10.688 14.453 1 82.81 136 PRO B C 1
ATOM 2031 O O . PRO B 1 136 ? 5.348 9.719 14.953 1 82.81 136 PRO B O 1
ATOM 2034 N N . GLY B 1 137 ? 5.48 11.789 14.469 1 78.31 137 GLY B N 1
ATOM 2035 C CA . GLY B 1 137 ? 4.348 12.086 15.328 1 78.31 137 GLY B CA 1
ATOM 2036 C C . GLY B 1 137 ? 4.715 12.133 16.797 1 78.31 137 GLY B C 1
ATOM 2037 O O . GLY B 1 137 ? 5.895 12.07 17.156 1 78.31 137 GLY B O 1
ATOM 2038 N N . SER B 1 138 ? 3.752 12.281 17.656 1 80.06 138 SER B N 1
ATOM 2039 C CA . SER B 1 138 ? 3.982 12.523 19.062 1 80.06 138 SER B CA 1
ATOM 2040 C C . SER B 1 138 ? 4.254 11.219 19.812 1 80.06 138 SER B C 1
ATOM 2042 O O . SER B 1 138 ? 4.727 11.242 20.953 1 80.06 138 SER B O 1
ATOM 2044 N N . TYR B 1 139 ? 3.992 10.078 19.234 1 78.12 139 TYR B N 1
ATOM 2045 C CA . TYR B 1 139 ? 4.129 8.797 19.922 1 78.12 139 TYR B CA 1
ATOM 2046 C C . TYR B 1 139 ? 5.398 8.078 19.484 1 78.12 139 TYR B C 1
AT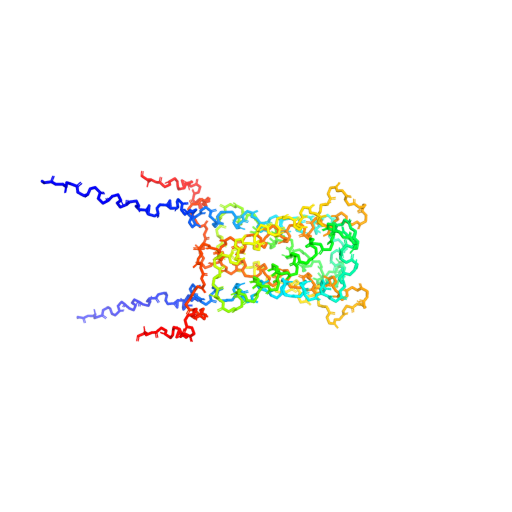OM 2048 O O . TYR B 1 139 ? 5.496 6.855 19.578 1 78.12 139 TYR B O 1
ATOM 2056 N N . ALA B 1 140 ? 6.344 8.82 19.125 1 81.19 140 ALA B N 1
ATOM 2057 C CA . ALA B 1 140 ? 7.641 8.273 18.734 1 81.19 140 ALA B CA 1
ATOM 2058 C C . ALA B 1 140 ? 8.562 8.141 19.953 1 81.19 140 ALA B C 1
ATOM 2060 O O . ALA B 1 140 ? 8.422 8.883 20.922 1 81.19 140 ALA B O 1
ATOM 2061 N N . VAL B 1 141 ? 9.32 7.094 19.953 1 81.5 141 VAL B N 1
ATOM 2062 C CA . VAL B 1 141 ? 10.32 6.914 21 1 81.5 141 VAL B CA 1
ATOM 2063 C C . VAL B 1 141 ? 11.43 7.945 20.844 1 81.5 141 VAL B C 1
ATOM 2065 O O . VAL B 1 141 ? 11.852 8.234 19.719 1 81.5 141 VAL B O 1
ATOM 2068 N N . SER B 1 142 ? 11.711 8.703 21.906 1 69.88 142 SER B N 1
ATOM 2069 C CA . SER B 1 142 ? 12.781 9.695 21.875 1 69.88 142 SER B CA 1
ATOM 2070 C C . SER B 1 142 ? 14.148 9.023 21.781 1 69.88 142 SER B C 1
ATOM 2072 O O . SER B 1 142 ? 14.383 7.98 22.391 1 69.88 142 SER B O 1
ATOM 2074 N N . ALA B 1 143 ? 14.898 9.438 20.75 1 60.22 143 ALA B N 1
ATOM 2075 C CA . ALA B 1 143 ? 16.234 8.891 20.578 1 60.22 143 ALA B CA 1
ATOM 2076 C C . ALA B 1 143 ? 17 8.867 21.891 1 60.22 143 ALA B C 1
ATOM 2078 O O . ALA B 1 143 ? 17.891 8.039 22.094 1 60.22 143 ALA B O 1
ATOM 2079 N N . ASP B 1 144 ? 16.875 9.852 22.656 1 57.38 144 ASP B N 1
ATOM 2080 C CA . ASP B 1 144 ? 17.578 9.883 23.938 1 57.38 144 ASP B CA 1
ATOM 2081 C C . ASP B 1 144 ? 16.891 8.984 24.953 1 57.38 144 ASP B C 1
ATOM 2083 O O . ASP B 1 144 ? 17.297 8.945 26.125 1 57.38 144 ASP B O 1
ATOM 2087 N N . GLY B 1 145 ? 16.156 7.992 24.594 1 51.84 145 GLY B N 1
ATOM 2088 C CA . GLY B 1 145 ? 15.484 7.051 25.469 1 51.84 145 GLY B CA 1
ATOM 2089 C C . GLY B 1 145 ? 14.289 7.656 26.188 1 51.84 145 GLY B C 1
ATOM 2090 O O . GLY B 1 145 ? 13.617 6.977 26.969 1 51.84 145 GLY B O 1
ATOM 2091 N N . ARG B 1 146 ? 14.102 9.023 26.203 1 48.84 146 ARG B N 1
ATOM 2092 C CA . ARG B 1 146 ? 13.039 9.594 27.016 1 48.84 146 ARG B CA 1
ATOM 2093 C C . ARG B 1 146 ? 11.711 9.609 26.266 1 48.84 146 ARG B C 1
ATOM 2095 O O . ARG B 1 146 ? 11.688 9.781 25.047 1 48.84 146 ARG B O 1
ATOM 2102 N N . SER B 1 147 ? 10.906 8.625 26.422 1 47.94 147 SER B N 1
ATOM 2103 C CA . SER B 1 147 ? 9.539 8.625 25.906 1 47.94 147 SER B CA 1
ATOM 2104 C C . SER B 1 147 ? 8.906 10.016 26 1 47.94 147 SER B C 1
ATOM 2106 O O . SER B 1 147 ? 9 10.664 27.047 1 47.94 147 SER B O 1
ATOM 2108 N N . GLY B 1 148 ? 9.164 10.883 25.188 1 39.78 148 GLY B N 1
ATOM 2109 C CA . GLY B 1 148 ? 8.625 12.227 25.312 1 39.78 148 GLY B CA 1
ATOM 2110 C C . GLY B 1 148 ? 7.133 12.25 25.625 1 39.78 148 GLY B C 1
ATOM 2111 O O . GLY B 1 148 ? 6.32 11.883 24.766 1 39.78 148 GLY B O 1
ATOM 2112 N N . ALA B 1 149 ? 6.703 11.867 26.781 1 38.12 149 ALA B N 1
ATOM 2113 C CA . ALA B 1 149 ? 5.395 12.172 27.359 1 38.12 149 ALA B CA 1
ATOM 2114 C C . ALA B 1 149 ? 5.008 13.625 27.094 1 38.12 149 ALA B C 1
ATOM 2116 O O . ALA B 1 149 ? 5.805 14.539 27.328 1 38.12 149 ALA B O 1
ATOM 2117 N N . ALA B 1 150 ? 4.086 13.859 26.219 1 38.78 150 ALA B N 1
ATOM 2118 C CA . ALA B 1 150 ? 3.432 15.164 26.062 1 38.78 150 ALA B CA 1
ATOM 2119 C C . ALA B 1 150 ? 3.168 15.805 27.422 1 38.78 150 ALA B C 1
ATOM 2121 O O . ALA B 1 150 ? 2.549 15.195 28.297 1 38.78 150 ALA B O 1
ATOM 2122 N N . SER B 1 151 ? 4.105 16.531 27.984 1 29.72 151 SER B N 1
ATOM 2123 C CA . SER B 1 151 ? 3.562 17.469 28.938 1 29.72 151 SER B CA 1
ATOM 2124 C C . SER B 1 151 ? 2.311 18.156 28.406 1 29.72 151 SER B C 1
ATOM 2126 O O . SER B 1 151 ? 2.363 18.844 27.391 1 29.72 151 SER B O 1
ATOM 2128 N N . VAL B 1 152 ? 1.166 17.5 28.391 1 28.72 152 VAL B N 1
ATOM 2129 C CA . VAL B 1 152 ? -0.009 18.359 28.422 1 28.72 152 VAL B CA 1
ATOM 2130 C C . VAL B 1 152 ? 0.115 19.344 29.578 1 28.72 152 VAL B C 1
ATOM 2132 O O . VAL B 1 152 ? 0.543 18.984 30.688 1 28.72 152 VAL B O 1
#

InterPro domains:
  IPR032808 DoxX family [PF07681] (22-101)
  IPR051907 DoxX-like inner membrane-associated oxidoreductase [PTHR33452] (17-143)

Sequence (304 aa):
MSSSTQLAAGDKTAGLSSSLVLLFARLAIAPLFLYSGIGKVMAFTVTAGRLGGADGIGAILASGAIAVELGCGVALVLGLFARQAAVVLFLFTIAATLMFHNFWAAPEAQVVTQTINFMKNLGLLGALALIAVNGPGSYAVSADGRSGAASVMSSSTQLAAGDKTAGLSSSLVLLFARLAIAPLFLYSGIGKVMAFTVTAGRLGGADGIGAILASGAIAVELGCGVALVLGLFARQAAVVLFLFTIAATLMFHNFWAAPEAQVVTQTINFMKNLGLLGALALIAVNGPGSYAVSADGRSGAASV

Organism: NCBI:txid2511166

Solvent-accessible surface area (backbone atoms only — not comparable to full-atom values): 15310 Å² total; per-residue (Å²): 136,82,79,77,74,70,73,70,63,63,85,60,69,77,64,76,48,70,35,57,50,42,44,47,24,31,56,29,35,22,54,39,34,36,52,51,19,51,49,39,65,78,37,40,60,65,44,3,43,76,58,65,22,55,66,62,66,1,34,50,50,43,50,49,47,31,49,49,23,40,51,31,19,49,22,30,62,42,19,40,60,21,28,60,27,22,50,53,47,37,54,46,49,53,53,50,34,63,72,72,25,43,31,92,77,42,58,76,94,41,25,65,64,22,42,50,52,31,27,48,49,38,17,36,43,19,25,26,50,49,38,31,74,64,36,36,43,68,80,21,45,35,86,86,70,50,64,58,67,76,81,120,136,83,78,76,73,71,73,70,64,63,84,61,70,78,64,77,48,71,36,56,49,40,44,48,23,31,55,29,35,22,53,39,34,36,53,50,18,52,48,39,65,76,36,40,59,62,47,3,43,75,59,66,23,56,65,64,66,1,36,49,49,42,49,50,47,32,49,48,22,39,51,32,19,50,21,30,62,41,19,39,61,20,28,61,28,24,50,52,50,36,54,48,49,53,53,50,35,63,71,74,25,42,32,91,77,42,58,77,92,40,26,65,62,22,42,50,52,31,27,49,49,37,15,34,42,19,25,26,50,50,37,33,76,65,37,35,43,67,80,20,43,34,88,86,69,49,63,56,68,75,81,122

Nearest PDB structures (foldseek):
  2rld-assembly1_A  TM=3.849E-01  e=4.979E+00  Bacteroides thetaiotaomicron VPI-5482
  2rld-assembly1_A  TM=3.967E-01  e=4.071E+00  Bacteroides thetaiotaomicron VPI-5482

Radius of gyration: 22.32 Å; Cα contacts (8 Å, |Δi|>4): 439; chains: 2; bounding box: 64×71×48 Å